Protein AF-A0A835CN69-F1 (afdb_monomer_lite)

pLDDT: mean 85.09, std 14.71, range [48.88, 98.56]

Organism: Aphidius gifuensis (NCBI:txid684658)

Structure (mmCIF, N/CA/C/O backbone):
data_AF-A0A835CN69-F1
#
_entry.id   AF-A0A835CN69-F1
#
loop_
_atom_site.group_PDB
_atom_site.id
_atom_site.type_symbol
_atom_site.label_atom_id
_atom_site.label_alt_id
_atom_site.label_comp_id
_atom_site.label_asym_id
_atom_site.label_entity_id
_atom_site.label_seq_id
_atom_site.pdbx_PDB_ins_code
_atom_site.Cartn_x
_atom_site.Cartn_y
_atom_site.Cartn_z
_atom_site.occupancy
_atom_site.B_iso_or_equiv
_atom_site.auth_seq_id
_atom_site.auth_comp_id
_atom_site.auth_asym_id
_atom_site.auth_atom_id
_atom_site.pdbx_PDB_model_num
ATOM 1 N N . MET A 1 1 ? -62.590 -12.955 115.762 1.00 53.69 1 MET A N 1
ATOM 2 C CA . MET A 1 1 ? -62.114 -13.602 114.515 1.00 53.69 1 MET A CA 1
ATOM 3 C C . MET A 1 1 ? -62.924 -13.152 113.297 1.00 53.69 1 MET A C 1
ATOM 5 O O . MET A 1 1 ? -62.327 -12.665 112.351 1.00 53.69 1 MET A O 1
ATOM 9 N N . ILE A 1 2 ? -64.262 -13.183 113.358 1.00 55.22 2 ILE A N 1
ATOM 10 C CA . ILE A 1 2 ? -65.166 -12.757 112.267 1.00 55.22 2 ILE A CA 1
ATOM 11 C C . ILE A 1 2 ? -64.996 -11.274 111.866 1.00 55.22 2 ILE A C 1
ATOM 13 O O . ILE A 1 2 ? -64.920 -10.972 110.681 1.00 55.22 2 ILE A O 1
ATOM 17 N N . HIS A 1 3 ? -64.822 -10.352 112.823 1.00 58.59 3 HIS A N 1
ATOM 18 C CA . HIS A 1 3 ? -64.592 -8.927 112.514 1.00 58.59 3 HIS A CA 1
ATOM 19 C C . HIS A 1 3 ? -63.281 -8.640 111.764 1.00 58.59 3 HIS A C 1
ATOM 21 O O . HIS A 1 3 ? -63.222 -7.702 110.977 1.00 58.59 3 HIS A O 1
ATOM 27 N N . LYS A 1 4 ? -62.241 -9.460 111.971 1.00 58.56 4 LYS A N 1
ATOM 28 C CA . LYS A 1 4 ? -60.961 -9.322 111.261 1.00 58.56 4 LYS A CA 1
ATOM 29 C C . LYS A 1 4 ? -61.090 -9.812 109.815 1.00 58.56 4 LYS A C 1
ATOM 31 O O . LYS A 1 4 ? -60.642 -9.139 108.903 1.00 58.56 4 LYS A O 1
ATOM 36 N N . ILE A 1 5 ? -61.828 -10.907 109.615 1.00 58.41 5 ILE A N 1
ATOM 37 C CA . ILE A 1 5 ? -62.150 -11.456 108.289 1.00 58.41 5 ILE A CA 1
ATOM 38 C C . ILE A 1 5 ? -63.004 -10.475 107.465 1.00 58.41 5 ILE A C 1
ATOM 40 O O . ILE A 1 5 ? -62.768 -10.321 106.272 1.00 58.41 5 ILE A O 1
ATOM 44 N N . LEU A 1 6 ? -63.969 -9.781 108.082 1.00 55.25 6 LEU A N 1
ATOM 45 C CA . LEU A 1 6 ? -64.791 -8.775 107.393 1.00 55.25 6 LEU A CA 1
ATOM 46 C C . LEU A 1 6 ? -63.999 -7.503 107.041 1.00 55.25 6 LEU A C 1
ATOM 48 O O . LEU A 1 6 ? -64.119 -7.015 105.922 1.00 55.25 6 LEU A O 1
ATOM 52 N N . SER A 1 7 ? -63.137 -7.026 107.945 1.00 59.50 7 SER A N 1
ATOM 53 C CA . SER A 1 7 ? -62.264 -5.867 107.693 1.00 59.50 7 SER A CA 1
ATOM 54 C C . SER A 1 7 ? -61.212 -6.143 106.611 1.00 59.50 7 SER A C 1
ATOM 56 O O . SER A 1 7 ? -60.938 -5.274 105.782 1.00 59.50 7 SER A O 1
ATOM 58 N N . ASP A 1 8 ? -60.664 -7.360 106.568 1.00 55.66 8 ASP A N 1
ATOM 59 C CA . ASP A 1 8 ? -59.734 -7.771 105.515 1.00 55.66 8 ASP A CA 1
ATOM 60 C C . ASP A 1 8 ? -60.466 -7.926 104.163 1.00 55.66 8 ASP A C 1
ATOM 62 O O . ASP A 1 8 ? -59.931 -7.539 103.126 1.00 55.66 8 ASP A O 1
ATOM 66 N N . LYS A 1 9 ? -61.730 -8.378 104.152 1.00 54.69 9 LYS A N 1
ATOM 67 C CA . LYS A 1 9 ? -62.555 -8.465 102.931 1.00 54.69 9 LYS A CA 1
ATOM 68 C C . LYS A 1 9 ? -62.891 -7.089 102.340 1.00 54.69 9 LYS A C 1
ATOM 70 O O . LYS A 1 9 ? -62.857 -6.932 101.122 1.00 54.69 9 LYS A O 1
ATOM 75 N N . GLU A 1 10 ? -63.162 -6.090 103.180 1.00 52.09 10 GLU A N 1
ATOM 76 C CA . GLU A 1 10 ? -63.363 -4.699 102.745 1.00 52.09 10 GLU A CA 1
ATOM 77 C C . GLU A 1 10 ? -62.058 -4.057 102.256 1.00 52.09 10 GLU A C 1
ATOM 79 O O . GLU A 1 10 ? -62.066 -3.392 101.225 1.00 52.09 10 GLU A O 1
ATOM 84 N N . LYS A 1 11 ? -60.910 -4.331 102.895 1.00 53.44 11 LYS A N 1
ATOM 85 C CA . LYS A 1 11 ? -59.595 -3.849 102.427 1.00 53.44 11 LYS A CA 1
ATOM 86 C C . LYS A 1 11 ? -59.214 -4.356 101.033 1.00 53.44 11 LYS A C 1
ATOM 88 O O . LYS A 1 11 ? -58.578 -3.620 100.284 1.00 53.44 11 LYS A O 1
ATOM 93 N N . PHE A 1 12 ? -59.602 -5.582 100.682 1.00 51.91 12 PHE A N 1
ATOM 94 C CA . PHE A 1 12 ? -59.326 -6.173 99.367 1.00 51.91 12 PHE A CA 1
ATOM 95 C C . PHE A 1 12 ? -60.418 -5.901 98.313 1.00 51.91 12 PHE A C 1
ATOM 97 O O . PHE A 1 12 ? -60.158 -6.084 97.128 1.00 51.91 12 PHE A O 1
ATOM 104 N N . CYS A 1 13 ? -61.608 -5.422 98.701 1.00 48.88 13 CYS A N 1
ATOM 105 C CA . CYS A 1 13 ? -62.683 -5.034 97.769 1.00 48.88 13 CYS A CA 1
ATOM 106 C C . CYS A 1 13 ? -62.604 -3.576 97.278 1.00 48.88 13 CYS A C 1
ATOM 108 O O . CYS A 1 13 ? -63.376 -3.195 96.402 1.00 48.88 13 CYS A O 1
ATOM 110 N N . VAL A 1 14 ? -61.690 -2.758 97.815 1.00 50.75 14 VAL A N 1
ATOM 111 C CA . VAL A 1 14 ? -61.551 -1.329 97.455 1.00 50.75 14 VAL A CA 1
ATOM 112 C C . VAL A 1 14 ? -60.634 -1.102 96.245 1.00 50.75 14 VAL A C 1
ATOM 114 O O . VAL A 1 14 ? -60.571 0.003 95.714 1.00 50.75 14 VAL A O 1
ATOM 117 N N . HIS A 1 15 ? -59.972 -2.137 95.720 1.00 53.97 15 HIS A N 1
ATOM 118 C CA . HIS A 1 15 ? -59.568 -2.096 94.314 1.00 53.97 15 HIS A CA 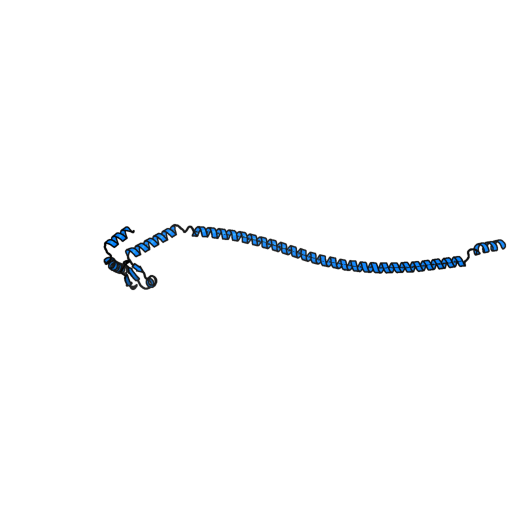1
ATOM 119 C C . HIS A 1 15 ? -60.745 -2.546 93.467 1.00 53.97 15 HIS A C 1
ATOM 121 O O . HIS A 1 15 ? -61.031 -3.729 93.305 1.00 53.97 15 HIS A O 1
ATOM 127 N N . ASN A 1 16 ? -61.451 -1.524 93.003 1.00 62.62 16 ASN A N 1
ATOM 128 C CA . ASN A 1 16 ? -62.602 -1.542 92.132 1.00 62.62 16 ASN A CA 1
ATOM 129 C C . ASN A 1 16 ? -62.325 -2.503 90.958 1.00 62.62 16 ASN A C 1
ATOM 131 O O . ASN A 1 16 ? -61.667 -2.147 89.987 1.00 62.62 16 ASN A O 1
ATOM 135 N N . SER A 1 17 ? -62.768 -3.760 91.062 1.00 66.38 17 SER A N 1
ATOM 136 C CA . SER A 1 17 ? -62.500 -4.820 90.071 1.00 66.38 17 SER A CA 1
ATOM 137 C C . SER A 1 17 ? -62.905 -4.416 88.648 1.00 66.38 17 SER A C 1
ATOM 139 O O . SER A 1 17 ? -62.339 -4.916 87.679 1.00 66.38 17 SER A O 1
ATOM 141 N N . SER A 1 18 ? -63.872 -3.504 88.531 1.00 73.25 18 SER A N 1
ATOM 142 C CA . SER A 1 18 ? -64.301 -2.887 87.275 1.00 73.25 18 SER A CA 1
ATOM 143 C C . SER A 1 18 ? -63.204 -2.015 86.644 1.00 73.25 18 SER A C 1
ATOM 145 O O . SER A 1 18 ? -63.008 -2.020 85.436 1.00 73.25 18 SER A O 1
ATOM 147 N N . GLU A 1 19 ? -62.428 -1.311 87.460 1.00 77.44 19 GLU A N 1
ATOM 148 C CA . GLU A 1 19 ? -61.381 -0.377 87.040 1.00 77.44 19 GLU A CA 1
ATOM 149 C C . GLU A 1 19 ? -60.127 -1.111 86.546 1.00 77.44 19 GLU A C 1
ATOM 151 O O . GLU A 1 19 ? -59.573 -0.757 85.508 1.00 77.44 19 GLU A O 1
ATOM 156 N N . LEU A 1 20 ? -59.760 -2.221 87.200 1.00 78.44 20 LEU A N 1
ATOM 157 C CA . LEU A 1 20 ? -58.736 -3.151 86.700 1.00 78.44 20 LEU A CA 1
ATOM 158 C C . LEU A 1 20 ? -59.149 -3.811 85.378 1.00 78.44 20 LEU A C 1
ATOM 160 O O . LEU A 1 20 ? -58.323 -3.971 84.482 1.00 78.44 20 LEU A O 1
ATOM 164 N N . PHE A 1 21 ? -60.425 -4.175 85.234 1.00 81.88 21 PHE A N 1
ATOM 165 C CA . PHE A 1 21 ? -60.940 -4.766 83.999 1.00 81.88 21 PHE A CA 1
ATOM 166 C C . PHE A 1 21 ? -60.946 -3.757 82.840 1.00 81.88 21 PHE A C 1
ATOM 168 O O . PHE A 1 21 ? -60.523 -4.086 81.735 1.00 81.88 21 PHE A O 1
ATOM 175 N N . LEU A 1 22 ? -61.339 -2.504 83.093 1.00 83.75 22 LEU A N 1
ATOM 176 C CA . LEU A 1 22 ? -61.246 -1.416 82.113 1.00 83.75 22 LEU A CA 1
ATOM 177 C C . LEU A 1 22 ? -59.793 -1.106 81.727 1.00 83.75 22 LEU A C 1
ATOM 179 O O . LEU A 1 22 ? -59.510 -0.872 80.553 1.00 83.75 22 LEU A O 1
ATOM 183 N N . GLN A 1 23 ? -58.865 -1.141 82.687 1.00 84.69 23 GLN A N 1
ATOM 184 C CA . GLN A 1 23 ? -57.437 -0.977 82.417 1.00 84.69 23 GLN A CA 1
ATOM 185 C C . GLN A 1 23 ? -56.891 -2.118 81.550 1.00 84.69 23 GLN A C 1
ATOM 187 O O . GLN A 1 23 ? -56.136 -1.857 80.615 1.00 84.69 23 GLN A O 1
ATOM 192 N N . PHE A 1 24 ? -57.312 -3.358 81.812 1.00 86.19 24 PHE A N 1
ATOM 193 C CA . PHE A 1 24 ? -56.960 -4.515 80.994 1.00 86.19 24 PHE A CA 1
ATOM 194 C C . PHE A 1 24 ? -57.500 -4.386 79.566 1.00 86.19 24 PHE A C 1
ATOM 196 O O . PHE A 1 24 ? -56.737 -4.550 78.620 1.00 86.19 24 PHE A O 1
ATOM 203 N N . ILE A 1 25 ? -58.777 -4.020 79.392 1.00 86.88 25 ILE A N 1
ATOM 204 C CA . ILE A 1 25 ? -59.367 -3.800 78.061 1.00 86.88 25 ILE A CA 1
ATOM 205 C C . ILE A 1 25 ? -58.620 -2.701 77.305 1.00 86.88 25 ILE A C 1
ATOM 207 O O . ILE A 1 25 ? -58.301 -2.880 76.134 1.00 86.88 25 ILE A O 1
ATOM 211 N N . ARG A 1 26 ? -58.282 -1.592 77.972 1.00 88.12 26 ARG A N 1
ATOM 212 C CA . ARG A 1 26 ? -57.518 -0.505 77.353 1.00 88.12 26 ARG A CA 1
ATOM 213 C C . ARG A 1 26 ? -56.133 -0.968 76.902 1.00 88.12 26 ARG A C 1
ATOM 215 O O . ARG A 1 26 ? -55.762 -0.708 75.766 1.00 88.12 26 ARG A O 1
ATOM 222 N N . GLN A 1 27 ? -55.403 -1.689 77.754 1.00 88.25 27 GLN A N 1
ATOM 223 C CA . GLN A 1 27 ? -54.103 -2.261 77.388 1.00 88.25 27 GLN A CA 1
ATOM 224 C C . GLN A 1 27 ? -54.216 -3.246 76.222 1.00 88.25 27 GLN A C 1
ATOM 226 O O . GLN A 1 27 ? -53.340 -3.266 75.364 1.00 88.25 27 GLN A O 1
ATOM 231 N N . PHE A 1 28 ? -55.287 -4.041 76.173 1.00 88.81 28 PHE A N 1
ATOM 232 C CA . PHE A 1 28 ? -55.526 -4.985 75.085 1.00 88.81 28 PHE A CA 1
ATOM 233 C C . PHE A 1 28 ? -55.795 -4.259 73.762 1.00 88.81 28 PHE A C 1
ATOM 235 O O . PHE A 1 28 ? -55.191 -4.596 72.749 1.00 88.81 28 PHE A O 1
ATOM 242 N N . SER A 1 29 ? -56.629 -3.216 73.784 1.00 88.38 29 SER A N 1
ATOM 243 C CA . SER A 1 29 ? -56.885 -2.360 72.622 1.00 88.38 29 SER A CA 1
ATOM 244 C C . SER A 1 29 ? -55.635 -1.615 72.149 1.00 88.38 29 SER A C 1
ATOM 246 O O . SER A 1 29 ? -55.391 -1.572 70.947 1.00 88.38 29 SER A O 1
ATOM 248 N N . ASP A 1 30 ? -54.817 -1.080 73.061 1.00 90.19 30 ASP A N 1
ATOM 249 C CA . ASP A 1 30 ? -53.542 -0.435 72.718 1.00 90.19 30 ASP A CA 1
ATOM 250 C C . ASP A 1 30 ? -52.566 -1.442 72.071 1.00 90.19 30 ASP A C 1
ATOM 252 O O . ASP A 1 30 ? -51.867 -1.107 71.114 1.00 90.19 30 ASP A O 1
ATOM 256 N N . LEU A 1 31 ? -52.554 -2.696 72.544 1.00 90.31 31 LEU A N 1
ATOM 257 C CA . LEU A 1 31 ? -51.746 -3.776 71.971 1.00 90.31 31 LEU A CA 1
ATOM 258 C C . LEU A 1 31 ? -52.230 -4.178 70.568 1.00 90.31 31 LEU A C 1
ATOM 260 O O . LEU A 1 31 ? -51.412 -4.341 69.667 1.00 90.31 31 LEU A O 1
ATOM 264 N N . GLU A 1 32 ? -53.542 -4.322 70.364 1.00 88.56 32 GLU A N 1
ATOM 265 C CA . GLU A 1 32 ? -54.135 -4.631 69.054 1.00 88.56 32 GLU A CA 1
ATOM 266 C C . GLU A 1 32 ? -53.851 -3.528 68.028 1.00 88.56 32 GLU A C 1
ATOM 268 O O . GLU A 1 32 ? -53.508 -3.826 66.882 1.00 88.56 32 GLU A O 1
ATOM 273 N N . LEU A 1 33 ? -53.934 -2.261 68.450 1.00 90.31 33 LEU A N 1
ATOM 274 C CA . LEU A 1 33 ? -53.551 -1.106 67.637 1.00 90.31 33 LEU A CA 1
ATOM 275 C C . LEU A 1 33 ? -52.065 -1.143 67.275 1.00 90.31 33 LEU A C 1
ATOM 277 O O . LEU A 1 33 ? -51.736 -0.967 66.106 1.00 90.31 33 LEU A O 1
ATOM 281 N N . GLY A 1 34 ? -51.192 -1.436 68.246 1.00 88.12 34 GLY A N 1
ATOM 282 C CA . GLY A 1 34 ? -49.754 -1.601 68.020 1.00 88.12 34 GLY A CA 1
ATOM 283 C C . GLY A 1 34 ? -49.433 -2.714 67.016 1.00 88.12 34 GLY A C 1
ATOM 284 O O . GLY A 1 34 ? -48.658 -2.513 66.084 1.00 88.12 34 GLY A O 1
ATOM 285 N N . ILE A 1 35 ? -50.095 -3.869 67.138 1.00 90.25 35 ILE A N 1
ATOM 286 C CA . ILE A 1 35 ? -49.942 -4.995 66.203 1.00 90.25 35 ILE A CA 1
ATOM 287 C C . ILE A 1 35 ? -50.403 -4.607 64.793 1.00 90.25 35 ILE A C 1
ATOM 289 O O . ILE A 1 35 ? -49.770 -4.997 63.810 1.00 90.25 35 ILE A O 1
ATOM 293 N N . ALA A 1 36 ? -51.501 -3.856 64.674 1.00 89.06 36 ALA A N 1
ATOM 294 C CA . ALA A 1 36 ? -51.993 -3.386 63.384 1.00 89.06 36 ALA A CA 1
ATOM 295 C C . ALA A 1 36 ? -51.010 -2.405 62.724 1.00 89.06 36 ALA A C 1
ATOM 297 O O . ALA A 1 36 ? -50.677 -2.587 61.555 1.00 89.06 36 ALA A O 1
ATOM 298 N N . THR A 1 37 ? -50.484 -1.430 63.475 1.00 90.81 37 THR A N 1
ATOM 299 C CA . THR A 1 37 ? -49.484 -0.482 62.959 1.00 90.81 37 THR A CA 1
ATOM 300 C C . THR A 1 37 ? -48.181 -1.168 62.562 1.00 90.81 37 THR A C 1
ATOM 302 O O . THR A 1 37 ? -47.642 -0.885 61.495 1.00 90.81 37 THR A O 1
ATOM 305 N N . ASP A 1 38 ? -47.697 -2.120 63.364 1.00 92.44 38 ASP A N 1
ATOM 306 C CA . ASP A 1 38 ? -46.480 -2.873 63.048 1.00 92.44 38 ASP A CA 1
ATOM 307 C C . ASP A 1 38 ? -46.663 -3.727 61.787 1.00 92.44 38 ASP A C 1
ATOM 309 O O . ASP A 1 38 ? -45.753 -3.848 60.966 1.00 92.44 38 ASP A O 1
ATOM 313 N N . LYS A 1 39 ? -47.857 -4.297 61.591 1.00 93.56 39 LYS A N 1
ATOM 314 C CA . LYS A 1 39 ? -48.193 -5.062 60.387 1.00 93.56 39 LYS A CA 1
ATOM 315 C C . LYS A 1 39 ? -48.194 -4.190 59.129 1.00 93.56 39 LYS A C 1
ATOM 317 O O . LYS A 1 39 ? -47.708 -4.644 58.092 1.00 93.56 39 LYS A O 1
ATOM 322 N N . ASP A 1 40 ? -48.708 -2.967 59.216 1.00 92.88 40 ASP A N 1
ATOM 323 C CA . ASP A 1 40 ? -48.687 -2.015 58.102 1.00 92.88 40 ASP A CA 1
ATOM 324 C C . ASP A 1 40 ? -47.248 -1.606 57.752 1.00 92.88 40 ASP A C 1
ATOM 326 O O . ASP A 1 40 ? -46.866 -1.656 56.580 1.00 92.88 40 ASP A O 1
ATOM 330 N N . HIS A 1 41 ? -46.414 -1.317 58.758 1.00 94.25 41 HIS A N 1
ATOM 331 C CA . HIS A 1 41 ? -44.990 -1.029 58.556 1.00 94.25 41 HIS A CA 1
ATOM 332 C C . HIS A 1 41 ? -44.232 -2.205 57.927 1.00 94.25 41 HIS A C 1
ATOM 334 O O . HIS A 1 41 ? -43.469 -2.010 56.983 1.00 94.25 41 HIS A O 1
ATOM 340 N N . LEU A 1 42 ? -44.485 -3.438 58.376 1.00 95.38 42 LEU A N 1
ATOM 341 C CA . LEU A 1 42 ? -43.887 -4.636 57.777 1.00 95.38 42 LEU A CA 1
ATOM 342 C C . LEU A 1 42 ? -44.287 -4.809 56.307 1.00 95.38 42 LEU A C 1
ATOM 344 O O . LEU A 1 42 ? -43.454 -5.187 55.483 1.00 95.38 42 LEU A O 1
ATOM 348 N N . SER A 1 43 ? -45.546 -4.520 55.967 1.00 96.19 43 SER A N 1
ATOM 349 C CA . SER A 1 43 ? -46.008 -4.549 54.577 1.00 96.19 43 SER A CA 1
ATOM 350 C C . SER A 1 43 ? -45.306 -3.483 53.731 1.00 96.19 43 SER A C 1
ATOM 352 O O . SER A 1 43 ? -44.925 -3.756 52.591 1.00 96.19 43 SER A O 1
ATOM 354 N N . GLU A 1 44 ? -45.126 -2.270 54.258 1.00 96.88 44 GLU A N 1
ATOM 355 C CA . GLU A 1 44 ? -44.405 -1.194 53.573 1.00 96.88 44 GLU A CA 1
ATOM 356 C C . GLU A 1 44 ? -42.939 -1.586 53.325 1.00 96.88 44 GLU A C 1
ATOM 358 O O . GLU A 1 44 ? -42.481 -1.568 52.175 1.00 96.88 44 GLU A O 1
ATOM 363 N N . ASP A 1 45 ? -42.245 -2.073 54.355 1.00 97.50 45 ASP A N 1
ATOM 364 C CA . ASP A 1 45 ? -40.871 -2.570 54.261 1.00 97.50 45 ASP A CA 1
ATOM 365 C C . ASP A 1 45 ? -40.741 -3.700 53.230 1.00 97.50 45 ASP A C 1
ATOM 367 O O . ASP A 1 45 ? -39.811 -3.708 52.415 1.00 97.50 45 ASP A O 1
ATOM 371 N N . GLU A 1 46 ? -41.689 -4.642 53.195 1.00 97.44 46 GLU A N 1
ATOM 372 C CA . GLU A 1 46 ? -41.690 -5.736 52.222 1.00 97.44 46 GLU A CA 1
ATOM 373 C C . GLU A 1 46 ? -41.805 -5.209 50.780 1.00 97.44 46 GLU A C 1
ATOM 375 O O . GLU A 1 46 ? -41.054 -5.634 49.887 1.00 97.44 46 GLU A O 1
ATOM 380 N N . THR A 1 47 ? -42.679 -4.223 50.540 1.00 97.44 47 THR A N 1
ATOM 381 C CA . THR A 1 47 ? -42.797 -3.583 49.219 1.00 97.44 47 THR A CA 1
ATOM 382 C C . THR A 1 47 ? -41.533 -2.812 48.832 1.00 97.44 47 THR A C 1
ATOM 384 O O . THR A 1 47 ? -41.099 -2.866 47.670 1.00 97.44 47 THR A O 1
ATOM 387 N N . GLN A 1 48 ? -40.882 -2.151 49.792 1.00 98.31 48 GLN A N 1
ATOM 388 C CA . GLN A 1 48 ? -39.637 -1.425 49.565 1.00 98.31 48 GLN A CA 1
ATOM 389 C C . GLN A 1 48 ? -38.483 -2.383 49.253 1.00 98.31 48 GLN A C 1
ATOM 391 O O . GLN A 1 48 ? -37.745 -2.166 48.285 1.00 98.31 48 GLN A O 1
ATOM 396 N N . ILE A 1 49 ? -38.361 -3.486 49.995 1.00 98.00 49 ILE A N 1
ATOM 397 C CA . ILE A 1 49 ? -37.377 -4.546 49.742 1.00 98.00 49 ILE A CA 1
ATOM 398 C C . ILE A 1 49 ? -37.570 -5.117 48.337 1.00 98.00 49 ILE A C 1
ATOM 400 O O . ILE A 1 49 ? -36.593 -5.269 47.596 1.00 98.00 49 ILE A O 1
ATOM 404 N N . LYS A 1 50 ? -38.813 -5.401 47.934 1.00 98.25 50 LYS A N 1
ATOM 405 C CA . LYS A 1 50 ? -39.115 -5.899 46.586 1.00 98.25 50 LYS A CA 1
ATOM 406 C C . LYS A 1 50 ? -38.680 -4.902 45.509 1.00 98.25 50 LYS A C 1
ATOM 408 O O . LYS A 1 50 ? -37.955 -5.273 44.584 1.00 98.25 50 LYS A O 1
ATOM 413 N N . THR A 1 51 ? -39.032 -3.629 45.673 1.00 98.25 51 THR A N 1
ATOM 414 C CA . THR A 1 51 ? -38.663 -2.554 44.740 1.00 98.25 51 THR A CA 1
ATOM 415 C C . THR A 1 51 ? -37.143 -2.402 44.619 1.00 98.25 51 THR A C 1
ATOM 417 O O . THR A 1 51 ? -36.599 -2.271 43.516 1.00 98.25 51 THR A O 1
ATOM 420 N N . LEU A 1 52 ? -36.424 -2.462 45.744 1.00 98.31 52 LEU A N 1
ATOM 421 C CA . LEU A 1 52 ? -34.964 -2.399 45.770 1.00 98.31 52 LEU A CA 1
ATOM 422 C C . LEU A 1 52 ? -34.331 -3.613 45.087 1.00 98.31 52 LEU A C 1
ATOM 424 O O . LEU A 1 52 ? -33.407 -3.437 44.293 1.00 98.31 52 LEU A O 1
ATOM 428 N N . ARG A 1 53 ? -34.849 -4.827 45.313 1.00 98.44 53 ARG A N 1
ATOM 429 C CA . ARG A 1 53 ? -34.385 -6.043 44.621 1.00 98.44 53 ARG A CA 1
ATOM 430 C C . ARG A 1 53 ? -34.538 -5.924 43.105 1.00 98.44 53 ARG A C 1
ATOM 432 O O . ARG A 1 53 ? -33.592 -6.213 42.374 1.00 98.44 53 ARG A O 1
ATOM 439 N N . GLU A 1 54 ? -35.676 -5.428 42.625 1.00 98.44 54 GLU A N 1
ATOM 440 C CA . GLU A 1 54 ? -35.902 -5.189 41.193 1.00 98.44 54 GLU A CA 1
ATOM 441 C C . GLU A 1 54 ? -34.952 -4.125 40.624 1.00 98.44 54 GLU A C 1
ATOM 443 O O . GLU A 1 54 ? -34.477 -4.237 39.490 1.00 98.44 54 GLU A O 1
ATOM 448 N N . LYS A 1 55 ? -34.654 -3.072 41.394 1.00 98.56 55 LYS A N 1
ATOM 449 C CA . LYS A 1 55 ? -33.689 -2.035 41.000 1.00 98.56 55 LYS A CA 1
ATOM 450 C C . LYS A 1 55 ? -32.262 -2.587 40.936 1.00 98.56 55 LYS A C 1
ATOM 452 O O . LYS A 1 55 ? -31.540 -2.276 39.986 1.00 98.56 55 LYS A O 1
ATOM 457 N N . ILE A 1 56 ? -31.870 -3.425 41.897 1.00 98.38 56 ILE A N 1
ATOM 458 C CA . ILE A 1 56 ? -30.579 -4.125 41.910 1.00 98.38 56 ILE A CA 1
ATOM 459 C C . ILE A 1 56 ? -30.462 -5.034 40.687 1.00 98.38 56 ILE A C 1
ATOM 461 O O . ILE A 1 56 ? -29.469 -4.934 39.970 1.00 98.38 56 ILE A O 1
ATOM 465 N N . SER A 1 57 ? -31.484 -5.846 40.396 1.00 98.38 57 SER A N 1
ATOM 466 C CA . SER A 1 57 ? -31.489 -6.731 39.223 1.00 98.38 57 SER A CA 1
ATOM 467 C C . SER A 1 57 ? -31.309 -5.940 37.927 1.00 98.38 57 SER A C 1
ATOM 469 O O . SER A 1 57 ? -30.373 -6.193 37.175 1.00 98.38 57 SER A O 1
ATOM 471 N N . ARG A 1 58 ? -32.119 -4.893 37.717 1.00 98.44 58 ARG A N 1
ATOM 472 C CA . ARG A 1 58 ? -32.021 -4.037 36.522 1.00 98.44 58 ARG A CA 1
ATOM 473 C C . ARG A 1 58 ? -30.654 -3.371 36.378 1.00 98.44 58 ARG A C 1
ATOM 475 O O . ARG A 1 58 ? -30.166 -3.188 35.267 1.00 98.44 58 ARG A O 1
ATOM 482 N N . THR A 1 59 ? -30.049 -2.956 37.489 1.00 97.88 59 THR A N 1
ATOM 483 C CA . THR A 1 59 ? -28.727 -2.314 37.473 1.00 97.88 59 THR A CA 1
ATOM 484 C C . THR A 1 59 ? -27.629 -3.329 37.174 1.00 97.88 59 THR A C 1
ATOM 486 O O . THR A 1 59 ? -26.728 -3.030 36.396 1.00 97.88 59 THR A O 1
ATOM 489 N N . LYS A 1 60 ? -27.736 -4.543 37.720 1.00 98.50 60 LYS A N 1
ATOM 490 C CA . LYS A 1 60 ? -26.824 -5.650 37.426 1.00 98.50 60 LYS A CA 1
ATOM 491 C C . LYS A 1 60 ? -26.832 -5.995 35.936 1.00 98.50 60 LYS A C 1
ATOM 493 O O . LYS A 1 60 ? -25.763 -6.055 35.340 1.00 98.50 60 LYS A O 1
ATOM 498 N N . ASP A 1 61 ? -28.010 -6.101 35.322 1.00 98.25 61 ASP A N 1
ATOM 499 C CA . ASP A 1 61 ? -28.135 -6.385 33.886 1.00 98.25 61 ASP A CA 1
ATOM 500 C C . ASP A 1 61 ? -27.504 -5.281 33.025 1.00 98.25 61 ASP A C 1
ATOM 502 O O . ASP A 1 61 ? -26.806 -5.563 32.049 1.00 98.25 61 ASP A O 1
ATOM 506 N N . LYS A 1 62 ? -27.693 -4.009 33.410 1.00 98.50 62 LYS A N 1
ATOM 507 C CA . LYS A 1 62 ? -27.043 -2.868 32.745 1.00 98.50 62 LYS A CA 1
ATOM 508 C C . LYS A 1 62 ? -25.521 -2.938 32.849 1.00 98.50 62 LYS A C 1
ATOM 510 O O . LYS A 1 62 ? -24.850 -2.709 31.849 1.00 98.50 62 LYS A O 1
ATOM 515 N N . ILE A 1 63 ? -24.989 -3.270 34.026 1.00 98.38 63 ILE A N 1
ATOM 516 C CA . ILE A 1 63 ? -23.544 -3.424 34.237 1.00 98.38 63 ILE A CA 1
ATOM 517 C C . ILE A 1 63 ? -23.001 -4.551 33.359 1.00 98.38 63 ILE A C 1
ATOM 519 O O . ILE A 1 63 ? -22.024 -4.343 32.652 1.00 98.38 63 ILE A O 1
ATOM 523 N N . THR A 1 64 ? -23.651 -5.717 33.344 1.00 98.44 64 THR A N 1
ATOM 524 C CA . THR A 1 64 ? -23.213 -6.852 32.520 1.00 98.44 64 THR A CA 1
ATOM 525 C C . THR A 1 64 ? -23.244 -6.522 31.028 1.00 98.44 64 THR A C 1
ATOM 527 O O . THR A 1 64 ? -22.323 -6.885 30.298 1.00 98.44 64 THR A O 1
ATOM 530 N N . LYS A 1 65 ? -24.272 -5.802 30.565 1.00 98.44 65 LYS A N 1
ATOM 531 C CA . LYS A 1 65 ? -24.358 -5.362 29.169 1.00 98.44 65 LYS A CA 1
ATOM 532 C C . LYS A 1 65 ? -23.199 -4.439 28.793 1.00 98.44 65 LYS A C 1
ATOM 534 O O . LYS A 1 65 ? -22.585 -4.633 27.745 1.00 98.44 65 LYS A O 1
ATOM 539 N N . GLU A 1 66 ? -22.900 -3.458 29.639 1.00 98.31 66 GLU A N 1
ATOM 540 C CA . GLU A 1 66 ? -21.842 -2.494 29.344 1.00 98.31 66 GLU A CA 1
ATOM 541 C C . GLU A 1 66 ? -20.442 -3.105 29.500 1.00 98.31 66 GLU A C 1
ATOM 543 O O . GLU A 1 66 ? -19.546 -2.762 28.734 1.00 98.31 66 GLU A O 1
ATOM 548 N N . ASP A 1 67 ? -20.268 -4.078 30.399 1.00 98.50 67 ASP A N 1
ATOM 549 C CA . ASP A 1 67 ? -19.030 -4.856 30.522 1.00 98.50 67 ASP A CA 1
ATOM 550 C C . ASP A 1 67 ? -18.736 -5.675 29.255 1.00 98.50 67 ASP A C 1
ATOM 552 O O . ASP A 1 67 ? -17.624 -5.638 28.727 1.00 98.50 67 ASP A O 1
ATOM 556 N N . ASN A 1 68 ? -19.751 -6.348 28.702 1.00 98.12 68 ASN A N 1
ATOM 557 C CA . ASN A 1 68 ? -19.608 -7.085 27.445 1.00 98.12 68 ASN A CA 1
ATOM 558 C C . ASN A 1 68 ? -19.239 -6.153 26.282 1.00 98.12 68 ASN A C 1
ATOM 560 O O . ASN A 1 68 ? -18.309 -6.439 25.532 1.00 98.12 68 ASN A O 1
ATOM 564 N N . LYS A 1 69 ? -19.906 -5.001 26.175 1.00 98.44 69 LYS A N 1
ATOM 565 C CA . LYS A 1 69 ? -19.603 -3.998 25.147 1.00 98.44 69 LYS A CA 1
ATOM 566 C C . LYS A 1 69 ? -18.188 -3.431 25.291 1.00 98.44 69 LYS A C 1
ATOM 568 O O . LYS A 1 69 ? -17.492 -3.251 24.296 1.00 98.44 69 LYS A O 1
ATOM 573 N N . ASN A 1 70 ? -17.738 -3.170 26.517 1.00 98.12 70 ASN A N 1
ATOM 574 C CA . ASN A 1 70 ? -16.366 -2.728 26.766 1.00 98.12 70 ASN A CA 1
ATOM 575 C C . ASN A 1 70 ? -15.348 -3.787 26.339 1.00 98.12 70 ASN A C 1
ATOM 577 O O . ASN A 1 70 ? -14.321 -3.441 25.759 1.00 98.12 70 ASN A O 1
ATOM 581 N N . ARG A 1 71 ? -15.641 -5.069 26.567 1.00 98.12 71 ARG A N 1
ATOM 582 C CA . ARG A 1 71 ? -14.786 -6.179 26.135 1.00 98.12 71 ARG A CA 1
ATOM 583 C C . ARG A 1 71 ? -14.638 -6.232 24.617 1.00 98.12 71 ARG A C 1
ATOM 585 O O . ARG A 1 71 ? -13.515 -6.282 24.127 1.00 98.12 71 ARG A O 1
ATOM 592 N N . GLU A 1 72 ? -15.746 -6.120 23.886 1.00 98.12 72 GLU A N 1
ATOM 593 C CA . GLU A 1 72 ? -15.739 -6.044 22.417 1.00 98.12 72 GLU A CA 1
ATOM 594 C C . GLU A 1 72 ? -14.931 -4.837 21.915 1.00 98.12 72 GLU A C 1
ATOM 596 O O . GLU A 1 72 ? -14.141 -4.946 20.977 1.00 98.12 72 GLU A O 1
ATOM 601 N N . LEU A 1 73 ? -15.082 -3.672 22.555 1.00 98.31 73 LEU A N 1
ATOM 602 C CA . LEU A 1 73 ? -14.308 -2.479 22.205 1.00 98.31 73 LEU A CA 1
ATOM 603 C C . LEU A 1 73 ? -12.806 -2.674 22.444 1.00 98.31 73 LEU A C 1
ATOM 605 O O . LEU A 1 73 ? -12.006 -2.265 21.604 1.00 98.31 73 LEU A O 1
ATOM 609 N N . VAL A 1 74 ? -12.414 -3.317 23.545 1.00 98.44 74 VAL A N 1
ATOM 610 C CA . VAL A 1 74 ? -11.007 -3.631 23.843 1.00 98.44 74 VAL A CA 1
ATOM 611 C C . VAL A 1 74 ? -10.422 -4.586 22.803 1.00 98.44 74 VAL A C 1
ATOM 613 O O . VAL A 1 74 ? -9.311 -4.358 22.318 1.00 98.44 74 VAL A O 1
ATOM 616 N N . GLU A 1 75 ? -11.166 -5.620 22.410 1.00 98.12 75 GLU A N 1
ATOM 617 C CA . GLU A 1 75 ? -10.747 -6.532 21.342 1.00 98.12 75 GLU A CA 1
ATOM 618 C C . GLU A 1 75 ? -10.557 -5.784 20.019 1.00 98.12 75 GLU A C 1
ATOM 620 O O . GLU A 1 75 ? -9.501 -5.900 19.391 1.00 98.12 75 GLU A O 1
ATOM 625 N N . ASN A 1 76 ? -11.515 -4.934 19.643 1.00 98.19 76 ASN A N 1
ATOM 626 C CA . ASN A 1 76 ? -11.424 -4.112 18.440 1.00 98.19 76 ASN A CA 1
ATOM 627 C C . ASN A 1 76 ? -10.196 -3.194 18.464 1.00 98.19 76 ASN A C 1
ATOM 629 O O . ASN A 1 76 ? -9.436 -3.166 17.496 1.00 98.19 76 ASN A O 1
ATOM 633 N N . VAL A 1 77 ? -9.937 -2.497 19.573 1.00 98.25 77 VAL A N 1
ATOM 634 C CA . VAL A 1 77 ? -8.735 -1.659 19.724 1.00 98.25 77 VAL A CA 1
ATOM 635 C C . VAL A 1 77 ? -7.467 -2.486 19.510 1.00 98.25 77 VAL A C 1
ATOM 637 O O . VAL A 1 77 ? -6.605 -2.084 18.728 1.00 98.25 77 VAL A O 1
ATOM 640 N N . CYS A 1 78 ? -7.382 -3.681 20.099 1.00 97.69 78 CYS A N 1
ATOM 641 C CA . CYS A 1 78 ? -6.240 -4.573 19.900 1.00 97.69 78 CYS A CA 1
ATOM 642 C C . CYS A 1 78 ? -6.064 -4.977 18.422 1.00 97.69 78 CYS A C 1
ATOM 644 O O . CYS A 1 78 ? -4.938 -5.032 17.915 1.00 97.69 78 CYS A O 1
ATOM 646 N N . THR A 1 79 ? -7.158 -5.234 17.695 1.00 98.19 79 THR A N 1
ATOM 647 C CA . THR A 1 79 ? -7.088 -5.535 16.252 1.00 98.19 79 THR A CA 1
ATOM 648 C C . THR A 1 79 ? -6.622 -4.337 15.421 1.00 98.19 79 THR A C 1
ATOM 650 O O . THR A 1 79 ? -5.784 -4.496 14.525 1.00 98.19 79 THR A O 1
ATOM 653 N N . TYR A 1 80 ? -7.086 -3.126 15.741 1.00 98.00 80 TYR A N 1
ATOM 654 C CA . TYR A 1 80 ? -6.664 -1.910 15.050 1.00 98.00 80 TYR A CA 1
ATOM 655 C C . TYR A 1 80 ? -5.192 -1.594 15.302 1.00 98.00 80 TYR A C 1
ATOM 657 O O . TYR A 1 80 ? -4.470 -1.284 14.357 1.00 98.00 80 TYR A O 1
ATOM 665 N N . GLU A 1 81 ? -4.700 -1.761 16.530 1.00 98.44 81 GLU A N 1
ATOM 666 C CA . GLU A 1 81 ? -3.280 -1.584 16.846 1.00 98.44 81 GLU A CA 1
ATOM 667 C C . GLU A 1 81 ? -2.377 -2.530 16.046 1.00 98.44 81 GLU A C 1
ATOM 669 O O . GLU A 1 81 ? -1.339 -2.111 15.525 1.00 98.44 81 GLU A O 1
ATOM 674 N N . LYS A 1 82 ? -2.770 -3.804 15.909 1.00 98.38 82 LYS A N 1
ATOM 675 C CA . LYS A 1 82 ? -2.046 -4.770 15.067 1.00 98.38 82 LYS A CA 1
ATOM 676 C C . LYS A 1 82 ? -2.022 -4.318 13.609 1.00 98.38 82 LYS A C 1
ATOM 678 O O . LYS A 1 82 ? -0.964 -4.327 12.984 1.00 98.38 82 LYS A O 1
ATOM 683 N N . THR A 1 83 ? -3.165 -3.872 13.093 1.00 98.50 83 THR A N 1
ATOM 684 C CA . THR A 1 83 ? -3.297 -3.386 11.712 1.00 98.50 83 THR A CA 1
ATOM 685 C C . THR A 1 83 ? -2.419 -2.162 11.458 1.00 98.50 83 THR A C 1
ATOM 687 O O . THR A 1 83 ? -1.685 -2.125 10.474 1.00 98.50 83 THR A O 1
ATOM 690 N N . ILE A 1 84 ? -2.409 -1.198 12.381 1.00 98.50 84 ILE A N 1
ATOM 691 C CA . ILE A 1 84 ? -1.554 -0.007 12.302 1.00 98.50 84 ILE A CA 1
ATOM 692 C C . ILE A 1 84 ? -0.075 -0.403 12.248 1.00 98.50 84 ILE A C 1
ATOM 694 O O . ILE A 1 84 ? 0.661 0.115 11.410 1.00 98.50 84 ILE A O 1
ATOM 698 N N . LYS A 1 85 ? 0.364 -1.346 13.091 1.00 98.50 85 LYS A N 1
ATOM 699 C CA . LYS A 1 85 ? 1.756 -1.825 13.083 1.00 98.50 85 LYS A CA 1
ATOM 700 C C . LYS A 1 85 ? 2.138 -2.486 11.757 1.00 98.50 85 LYS A C 1
ATOM 702 O O . LYS A 1 85 ? 3.237 -2.239 11.264 1.0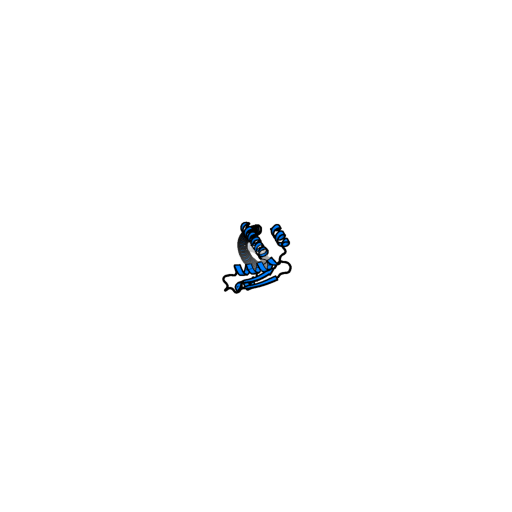0 98.50 85 LYS A O 1
ATOM 707 N N . MET A 1 86 ? 1.247 -3.287 11.166 1.00 98.19 86 MET A N 1
ATOM 708 C CA . MET A 1 86 ? 1.487 -3.895 9.849 1.00 98.19 86 MET A CA 1
ATOM 709 C C . MET A 1 86 ? 1.632 -2.829 8.759 1.00 98.19 86 MET A C 1
ATOM 711 O O . MET A 1 86 ? 2.634 -2.816 8.047 1.00 98.19 86 MET A O 1
ATOM 715 N N . LEU A 1 87 ? 0.692 -1.880 8.694 1.00 98.44 87 LEU A N 1
ATOM 716 C CA . LEU A 1 87 ? 0.711 -0.792 7.709 1.00 98.44 87 LEU A CA 1
ATOM 717 C C . LEU A 1 87 ? 1.949 0.103 7.851 1.00 98.44 87 LEU A C 1
ATOM 719 O O . LEU A 1 87 ? 2.529 0.528 6.855 1.00 98.44 87 LEU A O 1
ATOM 723 N N . GLN A 1 88 ? 2.395 0.371 9.080 1.00 98.50 88 GLN A N 1
ATOM 724 C CA . GLN A 1 88 ? 3.647 1.090 9.324 1.00 98.50 88 GLN A CA 1
ATOM 725 C C . GLN A 1 88 ? 4.867 0.323 8.793 1.00 98.50 88 GLN A C 1
ATOM 727 O O . GLN A 1 88 ? 5.789 0.938 8.254 1.00 98.50 88 GLN A O 1
ATOM 732 N N . GLY A 1 89 ? 4.874 -1.007 8.920 1.00 98.38 89 GLY A N 1
ATOM 733 C CA . GLY A 1 89 ? 5.895 -1.870 8.329 1.00 98.38 89 GLY A CA 1
ATOM 734 C C . GLY A 1 89 ? 5.931 -1.756 6.805 1.00 98.38 89 GLY A C 1
ATOM 735 O O . GLY A 1 89 ? 6.975 -1.430 6.239 1.00 98.38 89 GLY A O 1
ATOM 736 N N . GLU A 1 90 ? 4.782 -1.936 6.151 1.00 98.31 90 GLU A N 1
ATOM 737 C CA . GLU A 1 90 ? 4.650 -1.824 4.692 1.00 98.31 90 GLU A CA 1
ATOM 738 C C . GLU A 1 90 ? 5.061 -0.441 4.177 1.00 98.31 90 GLU A C 1
ATOM 740 O O . GLU A 1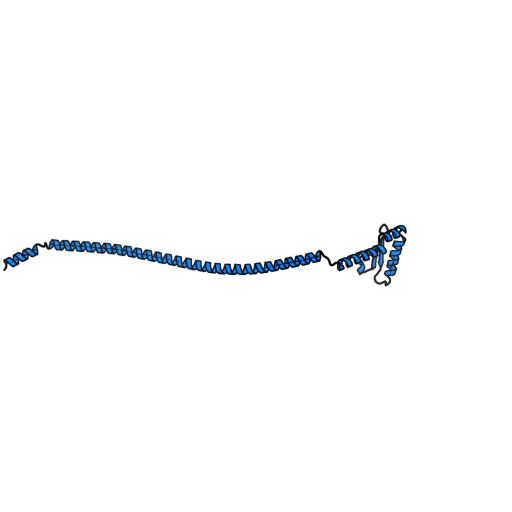 90 ? 5.837 -0.329 3.225 1.00 98.31 90 GLU A O 1
ATOM 745 N N . PHE A 1 91 ? 4.612 0.624 4.846 1.00 98.50 91 PHE A N 1
ATOM 746 C CA . PHE A 1 91 ? 4.980 1.995 4.502 1.00 98.50 91 PHE A CA 1
ATOM 747 C C . PHE A 1 91 ? 6.499 2.208 4.520 1.00 98.50 91 PHE A C 1
ATOM 749 O O . PHE A 1 91 ? 7.059 2.829 3.613 1.00 98.50 91 PHE A O 1
ATOM 756 N N . ASN A 1 92 ? 7.190 1.671 5.529 1.00 98.25 92 ASN A N 1
ATOM 757 C CA . ASN A 1 92 ? 8.642 1.781 5.627 1.00 98.25 92 ASN A CA 1
ATOM 758 C C . ASN A 1 92 ? 9.359 0.998 4.517 1.00 98.25 92 ASN A C 1
ATOM 760 O O . ASN A 1 92 ? 10.326 1.512 3.949 1.00 98.25 92 ASN A O 1
ATOM 764 N N . CYS A 1 93 ? 8.872 -0.194 4.161 1.00 98.31 93 CYS A N 1
ATOM 765 C CA . CYS A 1 93 ? 9.393 -0.962 3.027 1.00 98.31 93 CYS A CA 1
ATOM 766 C C . CYS A 1 93 ? 9.258 -0.183 1.711 1.00 98.31 93 CYS A C 1
ATOM 768 O O . CYS A 1 93 ? 10.251 0.015 1.007 1.00 98.31 93 CYS A O 1
ATOM 770 N N . LEU A 1 94 ? 8.063 0.346 1.427 1.00 98.44 94 LEU A N 1
ATOM 771 C CA . LEU A 1 94 ? 7.798 1.141 0.224 1.00 98.44 94 LEU A CA 1
ATOM 772 C C . LEU A 1 94 ? 8.646 2.417 0.173 1.00 98.44 94 LEU A C 1
ATOM 774 O O . LEU A 1 94 ? 9.129 2.815 -0.888 1.00 98.44 94 LEU A O 1
ATOM 778 N N . LYS A 1 95 ? 8.882 3.060 1.320 1.00 98.50 95 LYS A N 1
ATOM 779 C CA . LYS A 1 95 ? 9.746 4.242 1.409 1.00 98.50 95 LYS A CA 1
ATOM 780 C C . LYS A 1 95 ? 11.186 3.929 0.988 1.00 98.50 95 LYS A C 1
ATOM 782 O O . LYS A 1 95 ? 11.781 4.717 0.251 1.00 98.50 95 LYS A O 1
ATOM 787 N N . ILE A 1 96 ? 11.736 2.798 1.432 1.00 98.25 96 ILE A N 1
ATOM 788 C CA . ILE A 1 96 ? 13.089 2.350 1.063 1.00 98.25 96 ILE A CA 1
ATOM 789 C C . ILE A 1 96 ? 13.153 2.019 -0.432 1.00 98.25 96 ILE A C 1
ATOM 791 O O . ILE A 1 96 ? 14.068 2.468 -1.128 1.00 98.25 96 ILE A O 1
ATOM 795 N N . GLU A 1 97 ? 12.168 1.279 -0.943 1.00 98.31 97 GLU A N 1
ATOM 796 C CA . GLU A 1 97 ? 12.085 0.929 -2.363 1.00 98.31 97 GLU A CA 1
ATOM 797 C C . GLU A 1 97 ? 12.040 2.180 -3.247 1.00 98.31 97 GLU A C 1
ATOM 799 O O . GLU A 1 97 ? 12.828 2.313 -4.187 1.00 98.31 97 GLU A O 1
ATOM 804 N N . ASN A 1 98 ? 11.200 3.154 -2.892 1.00 98.25 98 ASN A N 1
ATOM 805 C CA . ASN A 1 98 ? 11.085 4.408 -3.626 1.00 98.25 98 ASN A CA 1
ATOM 806 C C . ASN A 1 98 ? 12.411 5.194 -3.634 1.00 98.25 98 ASN A C 1
ATOM 808 O O . ASN A 1 98 ? 12.849 5.684 -4.675 1.00 98.25 98 ASN A O 1
ATOM 812 N N . GLN A 1 99 ? 13.117 5.263 -2.500 1.00 98.25 99 GLN A N 1
ATOM 813 C CA . GLN A 1 99 ? 14.443 5.894 -2.436 1.00 98.25 99 GLN A CA 1
ATOM 814 C C . GLN A 1 99 ? 15.474 5.190 -3.335 1.00 98.25 99 GLN A C 1
ATOM 816 O O . GLN A 1 99 ? 16.280 5.852 -4.007 1.00 98.25 99 GLN A O 1
ATOM 821 N N . SER A 1 100 ? 15.439 3.857 -3.389 1.00 97.81 100 SER A N 1
ATOM 822 C CA . SER A 1 100 ? 16.289 3.058 -4.278 1.00 97.81 100 SER A CA 1
ATOM 823 C C . SER A 1 100 ? 15.963 3.304 -5.757 1.00 97.81 100 SER A C 1
ATOM 825 O O . SER A 1 100 ? 16.869 3.522 -6.575 1.00 97.81 100 SER A O 1
ATOM 827 N N . ALA A 1 101 ? 14.675 3.363 -6.103 1.00 97.81 101 ALA A N 1
ATOM 828 C CA . ALA A 1 101 ? 14.209 3.657 -7.452 1.00 97.81 101 ALA A CA 1
ATOM 829 C C . ALA A 1 101 ? 14.651 5.059 -7.902 1.00 97.81 101 ALA A C 1
ATOM 831 O O . ALA A 1 101 ? 15.277 5.197 -8.955 1.00 97.81 101 ALA A O 1
ATOM 832 N N . ILE A 1 102 ? 14.443 6.086 -7.070 1.00 97.81 102 ILE A N 1
ATOM 833 C CA . ILE A 1 102 ? 14.898 7.463 -7.330 1.00 97.81 102 ILE A CA 1
ATOM 834 C C . ILE A 1 102 ? 16.412 7.499 -7.570 1.00 97.81 102 ILE A C 1
ATOM 836 O O . ILE A 1 102 ? 16.891 8.113 -8.528 1.00 97.81 102 ILE A O 1
ATOM 840 N N . SER A 1 103 ? 17.183 6.800 -6.736 1.00 96.56 103 SER A N 1
ATOM 841 C CA . SER A 1 103 ? 18.638 6.714 -6.881 1.00 96.56 103 SER A CA 1
ATOM 842 C C . SER A 1 103 ? 19.047 6.06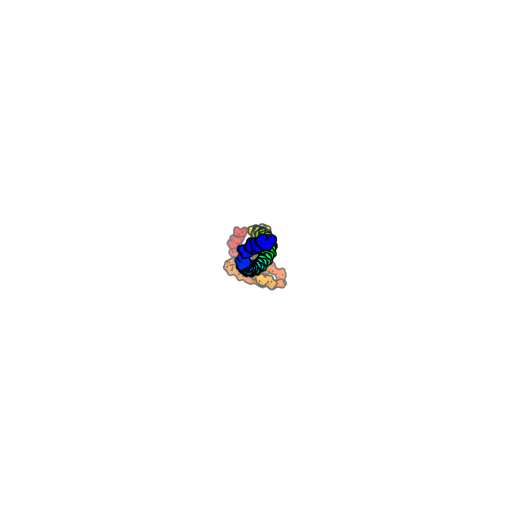8 -8.207 1.00 96.56 103 SER A C 1
ATOM 844 O O . SER A 1 103 ? 19.986 6.529 -8.863 1.00 96.56 103 SER A O 1
ATOM 846 N N . SER A 1 104 ? 18.328 5.030 -8.630 1.00 96.69 104 SER A N 1
ATOM 847 C CA . SER A 1 104 ? 18.550 4.334 -9.900 1.00 96.69 104 SER A CA 1
ATOM 848 C C . SER A 1 104 ? 18.218 5.221 -11.100 1.00 96.69 104 SER A C 1
ATOM 850 O O . SER A 1 104 ? 19.044 5.356 -12.006 1.00 96.69 104 SER A O 1
ATOM 852 N N . VAL A 1 105 ? 17.083 5.926 -11.067 1.00 96.12 105 VAL A N 1
ATOM 853 C CA . VAL A 1 105 ? 16.719 6.922 -12.088 1.00 96.12 105 VAL A CA 1
ATOM 854 C C . VAL A 1 105 ? 17.788 8.009 -12.194 1.00 96.12 105 VAL A C 1
ATOM 856 O O . VAL A 1 105 ? 18.236 8.333 -13.292 1.00 96.12 105 VAL A O 1
ATOM 859 N N . ASN A 1 106 ? 18.271 8.533 -11.068 1.00 93.69 106 ASN A N 1
ATOM 860 C CA . ASN A 1 106 ? 19.308 9.566 -11.059 1.00 93.69 106 ASN A CA 1
ATOM 861 C C . ASN A 1 106 ? 20.658 9.069 -11.601 1.00 93.69 106 ASN A C 1
ATOM 863 O O . ASN A 1 106 ? 21.416 9.848 -12.185 1.00 93.69 106 ASN A O 1
ATOM 867 N N . LYS A 1 107 ? 20.990 7.783 -11.430 1.00 91.12 107 LYS A N 1
ATOM 868 C CA . LYS A 1 107 ? 22.166 7.167 -12.073 1.00 91.12 107 LYS A CA 1
ATOM 869 C C . LYS A 1 107 ? 21.982 7.081 -13.589 1.00 91.12 107 LYS A C 1
ATOM 871 O O . LYS A 1 107 ? 22.903 7.421 -14.327 1.00 91.12 107 LYS A O 1
ATOM 876 N N . LEU A 1 108 ? 20.805 6.664 -14.055 1.00 89.50 108 LEU A N 1
ATOM 877 C CA . LEU A 1 108 ? 20.502 6.554 -15.485 1.00 89.50 108 LEU A CA 1
ATOM 878 C C . LEU A 1 108 ? 20.476 7.919 -16.176 1.00 89.50 108 LEU A C 1
ATOM 880 O O . LEU A 1 108 ? 21.120 8.078 -17.208 1.00 89.50 108 LEU A O 1
ATOM 884 N N . LYS A 1 109 ? 19.829 8.925 -15.576 1.00 90.25 109 LYS A N 1
ATOM 885 C CA . LYS A 1 109 ? 19.834 10.303 -16.094 1.00 90.25 109 LYS A CA 1
ATOM 886 C C . LYS A 1 109 ? 21.257 10.820 -16.303 1.00 90.25 109 LYS A C 1
ATOM 888 O O . LYS A 1 109 ? 21.565 11.338 -17.370 1.00 90.25 109 LYS A O 1
ATOM 893 N N . ARG A 1 110 ? 22.154 10.592 -15.336 1.00 85.19 110 ARG A N 1
ATOM 894 C CA . ARG A 1 110 ? 23.575 10.960 -15.463 1.00 85.19 110 ARG A CA 1
ATOM 895 C C . ARG A 1 110 ? 24.284 10.238 -16.612 1.00 85.19 110 ARG A C 1
ATOM 897 O O . ARG A 1 110 ? 25.086 10.863 -17.296 1.00 85.19 110 ARG A O 1
ATOM 904 N N . LYS A 1 111 ? 23.984 8.956 -16.850 1.00 80.94 111 LYS A N 1
ATOM 905 C CA . LYS A 1 111 ? 24.534 8.205 -17.995 1.00 80.94 111 LYS A CA 1
ATOM 906 C C . LYS A 1 111 ? 24.034 8.735 -19.340 1.00 80.94 111 LYS A C 1
ATOM 908 O O . LYS A 1 111 ? 24.810 8.794 -20.280 1.00 80.94 111 LYS A O 1
ATOM 913 N N . ILE A 1 112 ? 22.764 9.128 -19.433 1.00 78.31 112 ILE A N 1
ATOM 914 C CA . ILE A 1 112 ? 22.192 9.689 -20.668 1.00 78.31 112 ILE A CA 1
ATOM 915 C C . ILE A 1 112 ? 22.787 11.071 -20.966 1.00 78.31 112 ILE A C 1
ATOM 917 O O . ILE A 1 112 ? 23.092 11.363 -22.116 1.00 78.31 112 ILE A O 1
ATOM 921 N N . MET A 1 113 ? 22.978 11.908 -19.941 1.00 74.19 113 MET A N 1
ATOM 922 C CA . MET A 1 113 ? 23.560 13.249 -20.105 1.00 74.19 113 MET A CA 1
ATOM 923 C C . MET A 1 113 ? 25.055 13.229 -20.437 1.00 74.19 113 MET A C 1
ATOM 925 O O . MET A 1 113 ? 25.553 14.184 -21.021 1.00 74.19 113 MET A O 1
ATOM 929 N N . ASN A 1 114 ? 25.752 12.141 -20.103 1.00 74.56 114 ASN A N 1
ATOM 930 C CA . ASN A 1 114 ? 27.144 11.909 -20.473 1.00 74.56 114 ASN A CA 1
ATOM 931 C C . ASN A 1 114 ? 27.223 10.694 -21.407 1.00 74.56 114 ASN A C 1
ATOM 933 O O . ASN A 1 114 ? 27.676 9.626 -20.975 1.00 74.56 114 ASN A O 1
ATOM 937 N N . PRO A 1 115 ? 26.757 10.825 -22.666 1.00 72.06 115 PRO A N 1
ATOM 938 C CA . PRO A 1 115 ? 26.872 9.749 -23.634 1.00 72.06 115 PRO A CA 1
ATOM 939 C C . PRO A 1 115 ? 28.338 9.331 -23.758 1.00 72.06 115 PRO A C 1
ATOM 941 O O . PRO A 1 115 ? 29.260 10.142 -23.646 1.00 72.06 115 PRO A O 1
ATOM 944 N N . ASN A 1 116 ? 28.557 8.033 -23.946 1.00 81.19 116 ASN A N 1
ATOM 945 C CA . ASN A 1 116 ? 29.892 7.470 -24.048 1.00 81.19 116 ASN A CA 1
ATOM 946 C C . ASN A 1 116 ? 30.663 8.173 -25.174 1.00 81.19 116 ASN A C 1
ATOM 948 O O . ASN A 1 116 ? 30.310 8.066 -26.349 1.00 81.19 116 ASN A O 1
ATOM 952 N N . ARG A 1 117 ? 31.739 8.876 -24.804 1.00 83.50 117 ARG A N 1
ATOM 953 C CA . ARG A 1 117 ? 32.570 9.647 -25.734 1.00 83.50 117 ARG A CA 1
ATOM 954 C C . ARG A 1 117 ? 33.044 8.802 -26.918 1.00 83.50 117 ARG A C 1
ATOM 956 O O . ARG A 1 117 ? 33.096 9.309 -28.032 1.00 83.50 117 ARG A O 1
ATOM 963 N N . LYS A 1 118 ? 33.339 7.513 -26.702 1.00 87.19 118 LYS A N 1
ATOM 964 C CA . LYS A 1 118 ? 33.746 6.600 -27.782 1.00 87.19 118 LYS A CA 1
ATOM 965 C C . LYS A 1 118 ? 32.639 6.420 -28.817 1.00 87.19 118 LYS A C 1
ATOM 967 O O . LYS A 1 118 ? 32.910 6.507 -30.010 1.00 87.19 118 LYS A O 1
ATOM 972 N N . ASP A 1 119 ? 31.405 6.225 -28.368 1.00 87.56 119 ASP A N 1
ATOM 973 C CA . ASP A 1 119 ? 30.260 6.019 -29.258 1.00 87.56 119 ASP A CA 1
ATOM 974 C C . ASP A 1 119 ? 29.957 7.302 -30.038 1.00 87.56 119 ASP A C 1
ATOM 976 O O . ASP A 1 119 ? 29.733 7.263 -31.247 1.00 87.56 119 ASP A O 1
ATOM 980 N N . GLN A 1 120 ? 30.051 8.458 -29.375 1.00 89.06 120 GLN A N 1
ATOM 981 C CA . GLN A 1 120 ? 29.897 9.753 -30.030 1.00 89.06 120 GLN A CA 1
ATOM 982 C C . GLN A 1 120 ? 30.991 9.997 -31.080 1.00 89.06 120 GLN A C 1
ATOM 984 O O . GLN A 1 120 ? 30.688 10.393 -32.203 1.00 89.06 120 GLN A O 1
ATOM 989 N N . GLU A 1 121 ? 32.253 9.701 -30.765 1.00 92.38 121 GLU A N 1
ATOM 990 C CA . GLU A 1 121 ? 33.351 9.803 -31.729 1.00 92.38 121 GLU A CA 1
ATOM 991 C C . GLU A 1 121 ? 33.163 8.864 -32.929 1.00 92.38 121 GLU A C 1
ATOM 993 O O . GLU A 1 121 ? 33.455 9.258 -34.059 1.00 92.38 121 GLU A O 1
ATOM 998 N N . ILE A 1 122 ? 32.665 7.642 -32.717 1.00 94.62 122 ILE A N 1
ATOM 999 C CA . ILE A 1 122 ? 32.364 6.694 -33.801 1.00 94.62 122 ILE A CA 1
ATOM 1000 C C . ILE A 1 122 ? 31.262 7.248 -34.708 1.00 94.62 122 ILE A C 1
ATOM 1002 O O . ILE A 1 122 ? 31.418 7.235 -35.932 1.00 94.62 122 ILE A O 1
ATOM 1006 N N . LEU A 1 123 ? 30.179 7.775 -34.131 1.00 92.81 123 LEU A N 1
ATOM 1007 C CA . LEU A 1 123 ? 29.084 8.372 -34.895 1.00 92.81 123 LEU A CA 1
ATOM 1008 C C . LEU A 1 123 ? 29.553 9.585 -35.701 1.00 92.81 123 LEU A C 1
ATOM 1010 O O . LEU A 1 123 ? 29.231 9.689 -36.883 1.00 92.81 123 LEU A O 1
ATOM 1014 N N . GLU A 1 124 ? 30.355 10.469 -35.107 1.00 94.06 124 GLU A N 1
ATOM 1015 C CA . GLU A 1 124 ? 30.884 11.644 -35.803 1.00 94.06 124 GLU A CA 1
ATOM 1016 C C . GLU A 1 124 ? 31.854 11.264 -36.928 1.00 94.06 124 GLU A C 1
ATOM 1018 O O . GLU A 1 124 ? 31.755 11.793 -38.039 1.00 94.06 124 GLU A O 1
ATOM 1023 N N . ARG A 1 125 ? 32.739 10.281 -36.710 1.00 94.56 125 ARG A N 1
ATOM 1024 C CA . ARG A 1 125 ? 33.584 9.733 -37.786 1.00 94.56 125 ARG A CA 1
ATOM 1025 C C . ARG A 1 125 ? 32.739 9.119 -38.903 1.00 94.56 125 ARG A C 1
ATOM 1027 O O . ARG A 1 125 ? 33.033 9.346 -40.076 1.00 94.56 125 ARG A O 1
ATOM 1034 N N . GLY A 1 126 ? 31.682 8.385 -38.556 1.00 94.88 126 GLY A N 1
ATOM 1035 C CA . GLY A 1 126 ? 30.743 7.798 -39.511 1.00 94.88 126 GLY A CA 1
ATOM 1036 C C . GLY A 1 126 ? 30.023 8.853 -40.355 1.00 94.88 126 GLY A C 1
ATOM 1037 O O . GLY A 1 126 ? 30.004 8.744 -41.582 1.00 94.88 126 GLY A O 1
ATOM 1038 N N . LYS A 1 127 ? 29.504 9.914 -39.721 1.00 94.31 127 LYS A N 1
ATOM 1039 C CA . LYS A 1 127 ? 28.874 11.056 -40.406 1.00 94.31 127 LYS A CA 1
ATOM 1040 C C . LYS A 1 127 ? 29.846 11.749 -41.356 1.00 94.31 127 LYS A C 1
ATOM 1042 O O . LYS A 1 127 ? 29.497 11.961 -42.515 1.00 94.31 127 LYS A O 1
ATOM 1047 N N . LYS A 1 128 ? 31.070 12.047 -40.898 1.00 94.12 128 LYS A N 1
ATOM 1048 C CA . LYS A 1 128 ? 32.117 12.656 -41.735 1.00 94.12 128 LYS A CA 1
ATOM 1049 C C . LYS A 1 128 ? 32.441 11.778 -42.940 1.00 94.12 128 LYS A C 1
ATOM 1051 O O . LYS A 1 128 ? 32.391 12.258 -44.065 1.00 94.12 128 LYS A O 1
ATOM 1056 N N . LYS A 1 129 ? 32.684 10.479 -42.731 1.00 94.69 129 LYS A N 1
ATOM 1057 C CA . LYS A 1 129 ? 32.971 9.516 -43.807 1.00 94.69 129 LYS A CA 1
ATOM 1058 C C . LYS A 1 129 ? 31.831 9.429 -44.828 1.00 94.69 129 LYS A C 1
ATOM 1060 O O . LYS A 1 129 ? 32.081 9.458 -46.028 1.00 94.69 129 LYS A O 1
ATOM 1065 N N . LEU A 1 130 ? 30.582 9.368 -44.366 1.00 91.88 130 LEU A N 1
ATOM 1066 C CA . LEU A 1 130 ? 29.413 9.370 -45.247 1.00 91.88 130 LEU A CA 1
ATOM 1067 C C . LEU A 1 130 ? 29.308 10.674 -46.048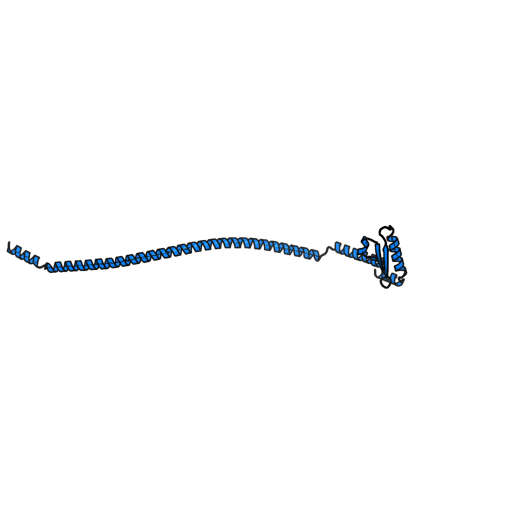 1.00 91.88 130 LEU A C 1
ATOM 1069 O O . LEU A 1 130 ? 28.991 10.632 -47.235 1.00 91.88 130 LEU A O 1
ATOM 1073 N N . ASN A 1 131 ? 29.572 11.820 -45.414 1.00 89.50 131 ASN A N 1
ATOM 1074 C CA . ASN A 1 131 ? 29.580 13.107 -46.097 1.00 89.50 131 ASN A CA 1
ATOM 1075 C C . ASN A 1 131 ? 30.672 13.159 -47.168 1.00 89.50 131 ASN A C 1
ATOM 1077 O O . ASN A 1 131 ? 30.370 13.508 -48.303 1.00 89.50 131 ASN A O 1
ATOM 1081 N N . TYR A 1 132 ? 31.893 12.715 -46.855 1.00 89.94 132 TYR A N 1
ATOM 1082 C CA . TYR A 1 132 ? 32.981 12.633 -47.831 1.00 89.94 132 TYR A CA 1
ATOM 1083 C C . TYR A 1 132 ? 32.586 11.832 -49.068 1.00 89.94 132 TYR A C 1
ATOM 1085 O O . TYR A 1 132 ? 32.759 12.318 -50.180 1.00 89.94 132 TYR A O 1
ATOM 1093 N N . TYR A 1 133 ? 31.982 10.652 -48.902 1.00 89.75 133 TYR A N 1
ATOM 1094 C CA . TYR A 1 133 ? 31.521 9.879 -50.057 1.00 89.75 133 TYR A CA 1
ATOM 1095 C C . TYR A 1 133 ? 30.439 10.601 -50.860 1.00 89.75 133 TYR A C 1
ATOM 1097 O O . TYR A 1 133 ? 30.485 10.568 -52.088 1.00 89.75 133 TYR A O 1
ATOM 1105 N N . LYS A 1 134 ? 29.490 11.275 -50.201 1.00 87.81 134 LYS A N 1
ATOM 1106 C CA . LYS A 1 134 ? 28.451 12.061 -50.886 1.00 87.81 134 LYS A CA 1
ATOM 1107 C C . LYS A 1 134 ? 29.040 13.222 -51.682 1.00 87.81 134 LYS A C 1
ATOM 1109 O O . LYS A 1 134 ? 28.594 13.462 -52.795 1.00 87.81 134 LYS A O 1
ATOM 1114 N N . VAL A 1 135 ? 30.016 13.933 -51.118 1.00 85.69 135 VAL A N 1
ATOM 1115 C CA . VAL A 1 135 ? 30.677 15.063 -51.785 1.00 85.69 135 VAL A CA 1
ATOM 1116 C C . VAL A 1 135 ? 31.534 14.580 -52.948 1.00 85.69 135 VAL A C 1
ATOM 1118 O O . VAL A 1 135 ? 31.387 15.093 -54.047 1.00 85.69 135 VAL A O 1
ATOM 1121 N N . LEU A 1 136 ? 32.373 13.568 -52.717 1.00 85.56 136 LEU A N 1
ATOM 1122 C CA . LEU A 1 136 ? 33.309 13.053 -53.713 1.00 85.56 136 LEU A CA 1
ATOM 1123 C C . LEU A 1 136 ? 32.596 12.434 -54.917 1.00 85.56 136 LEU A C 1
ATOM 1125 O O . LEU A 1 136 ? 33.004 12.641 -56.051 1.00 85.56 136 LEU A O 1
ATOM 1129 N N . SER A 1 137 ? 31.554 11.639 -54.667 1.00 88.31 137 SER A N 1
ATOM 1130 C CA . SER A 1 137 ? 30.864 10.914 -55.738 1.00 88.31 137 SER A CA 1
ATOM 1131 C C . SER A 1 137 ? 29.675 11.671 -56.324 1.00 88.31 137 SER A C 1
ATOM 1133 O O . SER A 1 137 ? 29.205 11.326 -57.401 1.00 88.31 137 SER A O 1
ATOM 1135 N N . GLY A 1 138 ? 29.109 12.640 -55.599 1.00 87.31 138 GLY A N 1
ATOM 1136 C CA . GLY A 1 138 ? 27.823 13.243 -55.959 1.00 87.31 138 GLY A CA 1
ATOM 1137 C C . GLY A 1 138 ? 26.643 12.259 -55.931 1.00 87.31 138 GLY A C 1
ATOM 1138 O O . GLY A 1 138 ? 25.527 12.642 -56.281 1.00 87.31 138 GLY A O 1
ATOM 1139 N N . ILE A 1 139 ? 26.851 11.001 -55.515 1.00 91.00 139 ILE A N 1
ATOM 1140 C CA . ILE A 1 139 ? 25.821 9.962 -55.536 1.00 91.00 139 ILE A CA 1
ATOM 1141 C C . ILE A 1 139 ? 24.857 10.145 -54.363 1.00 91.00 139 ILE A C 1
ATOM 1143 O O . ILE A 1 139 ? 25.234 10.276 -53.192 1.00 91.00 139 ILE A O 1
ATOM 1147 N N . ARG A 1 140 ? 23.572 10.055 -54.683 1.00 90.50 140 ARG A N 1
ATOM 1148 C CA . ARG A 1 140 ? 22.457 9.928 -53.756 1.00 90.50 140 ARG A CA 1
ATOM 1149 C C . ARG A 1 140 ? 21.769 8.595 -54.014 1.00 90.50 140 ARG A C 1
ATOM 1151 O O . ARG A 1 140 ? 21.236 8.346 -55.091 1.00 90.50 140 ARG A O 1
ATOM 1158 N N . TRP A 1 141 ? 21.828 7.724 -53.018 1.00 92.38 141 TRP A N 1
ATOM 1159 C CA . TRP A 1 141 ? 21.298 6.372 -53.115 1.00 92.38 141 TRP A CA 1
ATOM 1160 C C . TRP A 1 141 ? 19.788 6.331 -52.890 1.00 92.38 141 TRP A C 1
ATOM 1162 O O . TRP A 1 141 ? 19.281 6.980 -51.973 1.00 92.38 141 TRP A O 1
ATOM 1172 N N . ASP A 1 142 ? 19.096 5.508 -53.676 1.00 91.62 142 ASP A N 1
ATOM 1173 C CA . ASP A 1 142 ? 17.695 5.148 -53.452 1.00 91.62 142 ASP A CA 1
ATOM 1174 C C . ASP A 1 142 ? 17.639 3.982 -52.449 1.00 91.62 142 ASP A C 1
ATOM 1176 O O . ASP A 1 142 ? 17.574 2.809 -52.818 1.00 91.62 142 ASP A O 1
ATOM 1180 N N . TYR A 1 143 ? 17.783 4.300 -51.155 1.00 90.62 143 TYR A N 1
ATOM 1181 C CA . TYR A 1 143 ? 17.932 3.298 -50.088 1.00 90.62 143 TYR A CA 1
ATOM 1182 C C . TYR A 1 143 ? 16.835 2.216 -50.052 1.00 90.62 143 TYR A C 1
ATOM 1184 O O . TYR A 1 143 ? 17.191 1.060 -49.808 1.00 90.62 143 TYR A O 1
ATOM 1192 N N . PRO A 1 144 ? 15.541 2.527 -50.277 1.00 90.75 144 PRO A N 1
ATOM 1193 C CA . PRO A 1 144 ? 14.498 1.505 -50.376 1.00 90.75 144 PRO A CA 1
ATOM 1194 C C . PRO A 1 144 ? 14.757 0.458 -51.472 1.00 90.75 144 PRO A C 1
ATOM 1196 O O . PRO A 1 144 ? 14.552 -0.732 -51.234 1.00 90.75 144 PRO A O 1
ATOM 1199 N N . GLU A 1 145 ? 15.268 0.881 -52.630 1.00 85.69 145 GLU A N 1
ATOM 1200 C CA . GLU A 1 145 ? 15.458 0.031 -53.816 1.00 85.69 145 GLU A CA 1
ATOM 1201 C C . GLU A 1 145 ? 16.806 -0.710 -53.847 1.00 85.69 145 GLU A C 1
ATOM 1203 O O . GLU A 1 145 ? 16.963 -1.693 -54.580 1.00 85.69 145 GLU A O 1
ATOM 1208 N N . LEU A 1 146 ? 17.760 -0.322 -52.987 1.00 85.00 146 LEU A N 1
ATOM 1209 C CA . LEU A 1 146 ? 19.086 -0.956 -52.872 1.00 85.00 146 LEU A CA 1
ATOM 1210 C C . LEU A 1 146 ? 19.053 -2.463 -52.559 1.00 85.00 146 LEU A C 1
ATOM 1212 O O . LEU A 1 146 ? 20.051 -3.171 -52.739 1.00 85.00 146 LEU A O 1
ATOM 1216 N N . LYS A 1 147 ? 17.923 -2.973 -52.057 1.00 85.94 147 LYS A N 1
ATOM 1217 C CA . LYS A 1 147 ? 17.740 -4.408 -51.803 1.00 85.94 147 LYS A CA 1
ATOM 1218 C C . LYS A 1 147 ? 17.738 -5.226 -53.096 1.00 85.94 147 LYS A C 1
ATOM 1220 O O . LYS A 1 147 ? 18.255 -6.342 -53.086 1.00 85.94 147 LYS A O 1
ATOM 1225 N N . ASN A 1 148 ? 17.207 -4.655 -54.177 1.00 86.62 148 ASN A N 1
ATOM 1226 C CA . ASN A 1 148 ? 16.931 -5.358 -55.429 1.00 86.62 148 ASN A CA 1
ATOM 1227 C C . ASN A 1 148 ? 17.904 -4.957 -56.546 1.00 86.62 148 ASN A C 1
ATOM 1229 O O . ASN A 1 148 ? 18.274 -5.791 -57.367 1.00 86.62 148 ASN A O 1
ATOM 1233 N N . SER A 1 149 ? 18.357 -3.701 -56.557 1.00 87.50 149 SER A N 1
ATOM 1234 C CA . SER A 1 149 ? 19.234 -3.154 -57.600 1.00 87.50 149 SER A CA 1
ATOM 1235 C C . SER A 1 149 ? 20.189 -2.101 -57.035 1.00 87.50 149 SER A C 1
ATOM 1237 O O . SER A 1 149 ? 19.953 -1.533 -55.972 1.00 87.50 149 SER A O 1
ATOM 1239 N N . VAL A 1 150 ? 21.294 -1.823 -57.728 1.00 89.88 150 VAL A N 1
ATOM 1240 C CA . VAL A 1 150 ? 22.183 -0.701 -57.391 1.00 89.88 150 VAL A CA 1
ATOM 1241 C C . VAL A 1 150 ? 21.629 0.545 -58.076 1.00 89.88 150 VAL A C 1
ATOM 1243 O O . VAL A 1 150 ? 21.904 0.787 -59.252 1.00 89.88 150 VAL A O 1
ATOM 1246 N N . LYS A 1 151 ? 20.813 1.309 -57.345 1.00 92.12 151 LYS A N 1
ATOM 1247 C CA . LYS A 1 151 ? 20.033 2.430 -57.881 1.00 92.12 151 LYS A CA 1
ATOM 1248 C C . LYS A 1 151 ? 20.267 3.723 -57.109 1.00 92.12 151 LYS A C 1
ATOM 1250 O O . LYS A 1 151 ? 20.363 3.741 -55.879 1.00 92.12 151 LYS A O 1
ATOM 1255 N N . GLY A 1 152 ? 20.334 4.823 -57.842 1.00 92.19 152 GLY A N 1
ATOM 1256 C CA . GLY A 1 152 ? 20.483 6.151 -57.272 1.00 92.19 152 GLY A CA 1
ATOM 1257 C C . GLY A 1 152 ? 20.523 7.223 -58.345 1.00 92.19 152 GLY A C 1
ATOM 1258 O O . GLY A 1 152 ? 20.190 6.987 -59.505 1.00 92.19 152 GLY A O 1
ATOM 1259 N N . TYR A 1 153 ? 20.940 8.415 -57.946 1.00 91.25 153 TYR A N 1
ATOM 1260 C CA . TYR A 1 153 ? 21.173 9.521 -58.857 1.00 91.25 153 TYR A CA 1
ATOM 1261 C C . TYR A 1 153 ? 22.460 10.254 -58.504 1.00 91.25 153 TYR A C 1
ATOM 1263 O O . TYR A 1 153 ? 22.869 10.302 -57.346 1.00 91.25 153 TYR A O 1
ATOM 1271 N N . ILE A 1 154 ? 23.105 10.819 -59.515 1.00 89.69 154 ILE A N 1
ATOM 1272 C CA . ILE A 1 154 ? 24.298 11.650 -59.378 1.00 89.69 154 ILE A CA 1
ATOM 1273 C C . ILE A 1 154 ? 23.874 13.092 -59.528 1.00 89.69 154 ILE A C 1
ATOM 1275 O O . ILE A 1 154 ? 23.155 13.423 -60.470 1.00 89.69 154 ILE A O 1
ATOM 1279 N N . THR A 1 155 ? 24.317 13.935 -58.603 1.00 84.94 155 THR A N 1
ATOM 1280 C CA . THR A 1 155 ? 24.061 15.369 -58.645 1.00 84.94 155 THR A CA 1
ATOM 1281 C C . THR A 1 155 ? 25.347 16.176 -58.568 1.00 84.94 155 THR A C 1
ATOM 1283 O O . THR A 1 155 ? 26.239 15.853 -57.785 1.00 84.94 155 THR A O 1
ATOM 1286 N N . ASN A 1 156 ? 25.414 17.250 -59.358 1.00 77.19 156 ASN A N 1
ATOM 1287 C CA . ASN A 1 156 ? 26.461 18.270 -59.264 1.00 77.19 156 ASN A CA 1
ATOM 1288 C C . ASN A 1 156 ? 26.048 19.45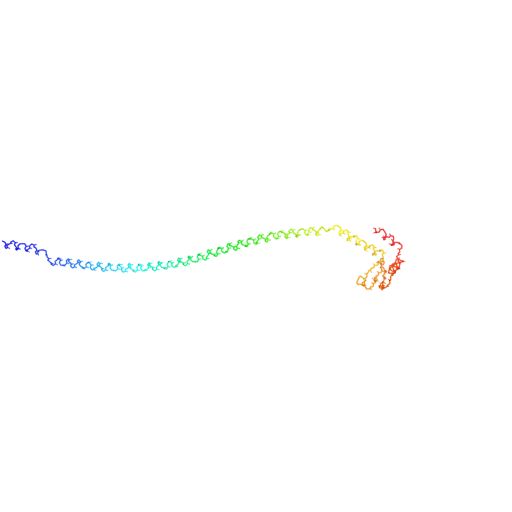9 -58.367 1.00 77.19 156 ASN A C 1
ATOM 1290 O O . ASN A 1 156 ? 26.662 20.511 -58.444 1.00 77.19 156 ASN A O 1
ATOM 1294 N N . ARG A 1 157 ? 25.025 19.272 -57.515 1.00 68.12 157 ARG A N 1
ATOM 1295 C CA . ARG A 1 157 ? 24.406 20.250 -56.595 1.00 68.12 157 ARG A CA 1
ATOM 1296 C C . ARG A 1 157 ? 23.559 21.357 -57.230 1.00 68.12 157 ARG A C 1
ATOM 1298 O O . ARG A 1 157 ? 22.618 21.764 -56.558 1.00 68.12 157 ARG A O 1
ATOM 1305 N N . ASP A 1 158 ? 23.807 21.743 -58.480 1.00 66.06 158 ASP A N 1
ATOM 1306 C CA . ASP A 1 158 ? 23.130 22.902 -59.082 1.00 66.06 158 ASP A CA 1
ATOM 1307 C C . ASP A 1 158 ? 22.130 22.531 -60.192 1.00 66.06 158 ASP A C 1
ATOM 1309 O O . ASP A 1 158 ? 20.954 22.871 -60.093 1.00 66.06 158 ASP A O 1
ATOM 1313 N N . GLU A 1 159 ? 22.542 21.793 -61.231 1.00 66.81 159 GLU A N 1
ATOM 1314 C CA . GLU A 1 159 ? 21.716 21.651 -62.455 1.00 66.81 159 GLU A CA 1
ATOM 1315 C C . GLU A 1 159 ? 21.710 20.246 -63.077 1.00 66.81 159 GLU A C 1
ATOM 1317 O O . GLU A 1 159 ? 20.864 19.921 -63.911 1.00 66.81 159 GLU A O 1
ATOM 1322 N N . TYR A 1 160 ? 22.631 19.375 -62.672 1.00 73.56 160 TYR A N 1
ATOM 1323 C CA . TYR A 1 160 ? 22.748 18.023 -63.201 1.00 73.56 160 TYR A CA 1
ATOM 1324 C C . TYR A 1 160 ? 22.164 17.018 -62.217 1.00 73.56 160 TYR A C 1
ATOM 1326 O O . TYR A 1 160 ? 22.613 16.919 -61.073 1.00 73.56 160 TYR A O 1
ATOM 1334 N N . ILE A 1 161 ? 21.190 16.239 -62.687 1.00 82.06 161 ILE A N 1
ATOM 1335 C CA . ILE A 1 161 ? 20.688 15.043 -62.012 1.00 82.06 161 ILE A CA 1
ATOM 1336 C C . ILE A 1 161 ? 20.663 13.916 -63.040 1.00 82.06 161 ILE A C 1
ATOM 1338 O O . ILE A 1 161 ? 19.936 13.985 -64.030 1.00 82.06 161 ILE A O 1
ATOM 1342 N N . HIS A 1 162 ? 21.446 12.866 -62.803 1.00 87.25 162 HIS A N 1
ATOM 1343 C CA . HIS A 1 162 ? 21.456 11.674 -63.646 1.00 87.25 162 HIS A CA 1
ATOM 1344 C C . HIS A 1 162 ? 21.132 10.437 -62.826 1.00 87.25 162 HIS A C 1
ATOM 1346 O O . HIS A 1 162 ? 21.897 10.056 -61.941 1.00 87.25 162 HIS A O 1
ATOM 1352 N N . ALA A 1 163 ? 19.985 9.825 -63.106 1.00 90.25 163 ALA A N 1
ATOM 1353 C CA . ALA A 1 163 ? 19.588 8.577 -62.475 1.00 90.25 163 ALA A CA 1
ATOM 1354 C C . ALA A 1 163 ? 20.328 7.394 -63.110 1.00 90.25 163 ALA A C 1
ATOM 1356 O O . ALA A 1 163 ? 20.464 7.323 -64.329 1.00 90.25 163 ALA A O 1
ATOM 1357 N N . PHE A 1 164 ? 20.749 6.444 -62.281 1.00 90.81 164 PHE A N 1
ATOM 1358 C CA . PHE A 1 164 ? 21.324 5.176 -62.714 1.00 90.81 164 PHE A CA 1
ATOM 1359 C C . PHE A 1 164 ? 20.633 4.014 -61.993 1.00 90.81 164 PHE A C 1
ATOM 1361 O O . PHE A 1 164 ? 20.176 4.140 -60.853 1.00 90.81 164 PHE A O 1
ATOM 1368 N N . CYS A 1 165 ? 20.570 2.868 -62.664 1.00 91.31 165 CYS A N 1
ATOM 1369 C CA . CYS A 1 165 ? 20.052 1.623 -62.115 1.00 91.31 165 CYS A CA 1
ATOM 1370 C C . CYS A 1 165 ? 20.840 0.461 -62.720 1.00 91.31 165 CYS A C 1
ATOM 1372 O O . CYS A 1 165 ? 20.908 0.335 -63.943 1.00 91.31 165 CYS A O 1
ATOM 1374 N N . PHE A 1 166 ? 21.452 -0.366 -61.876 1.00 89.75 166 PHE A N 1
ATOM 1375 C CA . PHE A 1 166 ? 22.165 -1.564 -62.306 1.00 89.75 166 PHE A CA 1
ATOM 1376 C C . PHE A 1 166 ? 21.586 -2.807 -61.629 1.00 89.75 166 PHE A C 1
ATOM 1378 O O . PHE A 1 166 ? 21.468 -2.853 -60.402 1.00 89.75 166 PHE A O 1
ATOM 1385 N N . ASP A 1 167 ? 21.294 -3.836 -62.423 1.00 85.50 167 ASP A N 1
ATOM 1386 C CA . ASP A 1 167 ? 20.851 -5.143 -61.927 1.00 85.50 167 ASP A CA 1
ATOM 1387 C C . ASP A 1 167 ? 21.947 -5.826 -61.124 1.00 85.50 167 ASP A C 1
ATOM 1389 O O . ASP A 1 167 ? 23.124 -5.663 -61.453 1.00 85.50 167 ASP A O 1
ATOM 1393 N N . ARG A 1 168 ? 21.571 -6.622 -60.113 1.00 75.56 168 ARG A N 1
ATOM 1394 C CA . ARG A 1 168 ? 22.467 -7.233 -59.106 1.00 75.56 168 ARG A CA 1
ATOM 1395 C C . ARG A 1 168 ? 23.376 -8.374 -59.609 1.00 75.56 168 ARG A C 1
ATOM 1397 O O . ARG A 1 168 ? 24.229 -8.846 -58.864 1.00 75.56 168 ARG A O 1
ATOM 1404 N N . GLU A 1 169 ? 23.248 -8.757 -60.875 1.00 73.25 169 GLU A N 1
ATOM 1405 C CA . GLU A 1 169 ? 23.997 -9.863 -61.493 1.00 73.25 169 GLU A CA 1
ATOM 1406 C C . GLU A 1 169 ? 25.307 -9.427 -62.183 1.00 73.25 169 GLU A C 1
ATOM 1408 O O . GLU A 1 169 ? 26.089 -10.250 -62.655 1.00 73.25 169 GLU A O 1
ATOM 1413 N N . THR A 1 170 ? 25.595 -8.123 -62.240 1.00 66.31 170 THR A N 1
ATOM 1414 C CA . THR A 1 170 ? 26.804 -7.592 -62.881 1.00 66.31 170 THR A CA 1
ATOM 1415 C C . THR A 1 170 ? 27.965 -7.447 -61.886 1.00 66.31 170 THR A C 1
ATOM 1417 O O . THR A 1 170 ? 28.032 -6.472 -61.151 1.00 66.31 170 THR A O 1
ATOM 1420 N N . ASN A 1 171 ? 28.998 -8.288 -61.947 1.00 72.12 171 ASN A N 1
ATOM 1421 C CA . ASN A 1 171 ? 30.162 -8.220 -61.033 1.00 72.12 171 ASN A CA 1
ATOM 1422 C C . ASN A 1 171 ? 31.067 -6.958 -61.140 1.00 72.12 171 ASN A C 1
ATOM 1424 O O . ASN A 1 171 ? 32.159 -6.936 -60.578 1.00 72.12 171 ASN A O 1
ATOM 1428 N N . LYS A 1 172 ? 30.650 -5.896 -61.845 1.00 81.88 172 LYS A N 1
ATOM 1429 C CA . LYS A 1 172 ? 31.463 -4.700 -62.154 1.00 81.88 172 LYS A CA 1
ATOM 1430 C C . LYS A 1 172 ? 30.813 -3.367 -61.751 1.00 81.88 172 LYS A C 1
ATOM 1432 O O . LYS A 1 172 ? 30.946 -2.368 -62.456 1.00 81.88 172 LYS A O 1
ATOM 1437 N N . TYR A 1 173 ? 30.099 -3.316 -60.624 1.00 82.81 173 TYR A N 1
ATOM 1438 C CA . TYR A 1 173 ? 29.456 -2.068 -60.171 1.00 82.81 173 TYR A CA 1
ATOM 1439 C C . TYR A 1 173 ? 30.434 -0.935 -59.908 1.00 82.81 173 TYR A C 1
ATOM 1441 O O . TYR A 1 173 ? 30.110 0.202 -60.218 1.00 82.81 173 TYR A O 1
ATOM 1449 N N . GLY A 1 174 ? 31.611 -1.226 -59.346 1.00 84.94 174 GLY A N 1
ATOM 1450 C CA . GLY A 1 174 ? 32.596 -0.192 -59.027 1.00 84.94 174 GLY A CA 1
ATOM 1451 C C . GLY A 1 174 ? 32.997 0.609 -60.265 1.00 84.94 174 GLY A C 1
ATOM 1452 O O . GLY A 1 174 ? 32.891 1.830 -60.263 1.00 84.94 174 GLY A O 1
ATOM 1453 N N . GLU A 1 175 ? 33.373 -0.082 -61.345 1.00 88.69 175 GLU A N 1
ATOM 1454 C CA . GLU A 1 175 ? 33.726 0.540 -62.628 1.00 88.69 175 GLU A CA 1
ATOM 1455 C C . GLU A 1 175 ? 32.547 1.327 -63.215 1.00 88.69 175 GLU A C 1
ATOM 1457 O O . GLU A 1 175 ? 32.701 2.491 -63.575 1.00 88.69 175 GLU A O 1
ATOM 1462 N N . LYS A 1 176 ? 31.348 0.725 -63.249 1.00 88.19 176 LYS A N 1
ATOM 1463 C CA . LYS A 1 176 ? 30.138 1.384 -63.767 1.00 88.19 176 LYS A CA 1
ATOM 1464 C C . LYS A 1 176 ? 29.787 2.649 -62.980 1.00 88.19 176 LYS A C 1
ATOM 1466 O O . LYS A 1 176 ? 29.511 3.678 -63.582 1.00 88.19 176 LYS A O 1
ATOM 1471 N N . LEU A 1 177 ? 29.842 2.597 -61.650 1.00 88.94 177 LEU A N 1
ATOM 1472 C CA . LEU A 1 177 ? 29.561 3.743 -60.787 1.00 88.94 177 LEU A CA 1
ATOM 1473 C C . LEU A 1 177 ? 30.570 4.867 -61.010 1.00 88.94 177 LEU A C 1
ATOM 1475 O O . LEU A 1 177 ? 30.158 6.010 -61.160 1.00 88.94 177 LEU A O 1
ATOM 1479 N N . TRP A 1 178 ? 31.869 4.565 -61.088 1.00 89.62 178 TRP A N 1
ATOM 1480 C CA . TRP A 1 178 ? 32.880 5.592 -61.354 1.00 89.62 178 TRP A CA 1
ATOM 1481 C C . TRP A 1 178 ? 32.745 6.216 -62.744 1.00 89.62 178 TRP A C 1
ATOM 1483 O O . TRP A 1 178 ? 32.970 7.417 -62.881 1.00 89.62 178 TRP A O 1
ATOM 1493 N N . LEU A 1 179 ? 32.321 5.448 -63.754 1.00 88.25 179 LEU A N 1
ATOM 1494 C CA . LEU A 1 179 ? 31.975 6.003 -65.065 1.00 88.25 179 LEU A CA 1
ATOM 1495 C C . LEU A 1 179 ? 30.807 6.988 -64.963 1.00 88.25 179 LEU A C 1
ATOM 1497 O O . LEU A 1 179 ? 30.887 8.078 -65.526 1.00 88.25 179 LEU A O 1
ATOM 1501 N N . GLU A 1 180 ? 29.748 6.644 -64.224 1.00 87.00 180 GLU A N 1
ATOM 1502 C CA . GLU A 1 180 ? 28.625 7.564 -64.011 1.00 87.00 180 GLU A CA 1
ATOM 1503 C C . GLU A 1 180 ? 29.049 8.824 -63.238 1.00 87.00 180 GLU A C 1
ATOM 1505 O O . GLU A 1 180 ? 28.652 9.932 -63.603 1.00 87.00 180 GLU A O 1
ATOM 1510 N N . VAL A 1 181 ? 29.909 8.686 -62.222 1.00 86.69 181 VAL A N 1
ATOM 1511 C CA . VAL A 1 181 ? 30.482 9.829 -61.486 1.00 86.69 181 VAL A CA 1
ATOM 1512 C C . VAL A 1 181 ? 31.287 10.724 -62.426 1.00 86.69 181 VAL A C 1
ATOM 1514 O O . VAL A 1 181 ? 31.057 11.931 -62.460 1.00 86.69 181 VAL A O 1
ATOM 1517 N N . GLY A 1 182 ? 32.155 10.144 -63.259 1.00 83.50 182 GLY A N 1
ATOM 1518 C CA . GLY A 1 182 ? 32.951 10.885 -64.238 1.00 83.50 182 GLY A CA 1
ATOM 1519 C C . GLY A 1 182 ? 32.099 11.693 -65.222 1.00 83.50 182 GLY A C 1
ATOM 1520 O O . GLY A 1 182 ? 32.429 12.842 -65.513 1.00 83.50 182 GLY A O 1
ATOM 1521 N N . LYS A 1 183 ? 30.960 11.149 -65.678 1.00 80.56 183 LYS A N 1
ATOM 1522 C CA . LYS A 1 183 ? 30.010 11.883 -66.539 1.00 80.56 183 LYS A CA 1
ATOM 1523 C C . LYS A 1 183 ? 29.421 13.119 -65.854 1.00 80.56 183 LYS A C 1
ATOM 1525 O O . LYS A 1 183 ? 29.174 14.116 -66.529 1.00 80.56 183 LYS A O 1
ATOM 1530 N N . GLY A 1 184 ? 29.188 13.052 -64.541 1.00 72.38 184 GLY A N 1
ATOM 1531 C CA . GLY A 1 184 ? 28.748 14.194 -63.737 1.00 72.38 184 GLY A CA 1
ATOM 1532 C C . GLY A 1 184 ? 29.863 15.216 -63.492 1.00 72.38 184 GLY A C 1
ATOM 1533 O O . GLY A 1 184 ? 29.613 16.416 -63.566 1.00 72.38 184 GLY A O 1
ATOM 1534 N N . SER A 1 185 ? 31.097 14.754 -63.261 1.00 66.94 185 SER A N 1
ATOM 1535 C CA . SER A 1 185 ? 32.255 15.615 -62.973 1.00 66.94 185 SER A CA 1
ATOM 1536 C C . SER A 1 185 ? 32.802 16.364 -64.189 1.00 66.94 185 SER A C 1
ATOM 1538 O O . SER A 1 185 ? 33.224 17.504 -64.044 1.00 66.94 185 SER A O 1
ATOM 1540 N N . LEU A 1 186 ? 32.745 15.788 -65.396 1.00 62.59 186 LEU A N 1
ATOM 1541 C CA . LEU A 1 186 ? 33.166 16.443 -66.651 1.00 62.59 186 LEU A CA 1
ATOM 1542 C C . LEU A 1 186 ? 32.333 17.688 -67.017 1.00 62.59 186 LEU A C 1
ATOM 1544 O O . LEU A 1 186 ? 32.639 18.374 -67.988 1.00 62.59 186 LEU A O 1
ATOM 1548 N N . ARG A 1 187 ? 31.263 17.961 -66.261 1.00 58.88 187 ARG A N 1
ATOM 1549 C CA . ARG A 1 187 ? 30.377 19.119 -66.426 1.00 58.88 187 ARG A CA 1
ATOM 1550 C C . ARG A 1 187 ? 30.541 20.172 -65.321 1.00 58.88 187 ARG A C 1
ATOM 1552 O O . ARG A 1 187 ? 29.826 21.168 -65.354 1.00 58.88 187 ARG A O 1
ATOM 1559 N N . LEU A 1 188 ? 31.446 19.954 -64.361 1.00 57.53 188 LEU A N 1
ATOM 1560 C CA . LEU A 1 188 ? 31.815 20.924 -63.323 1.00 57.53 188 LEU A CA 1
ATOM 1561 C C . LEU A 1 188 ? 32.916 21.853 -63.845 1.00 57.53 188 LEU A C 1
ATOM 1563 O O . LEU A 1 188 ? 33.834 21.403 -64.534 1.00 57.53 188 LEU A O 1
ATOM 1567 N N . LYS A 1 189 ? 32.845 23.148 -63.522 1.00 58.53 189 LYS A N 1
ATOM 1568 C CA . LYS A 1 189 ? 33.896 24.104 -63.906 1.00 58.53 189 LYS A CA 1
ATOM 1569 C C . LYS A 1 189 ? 35.109 23.920 -62.989 1.00 58.53 189 LYS A C 1
ATOM 1571 O O . LYS A 1 189 ? 34.968 23.693 -61.792 1.00 58.53 189 LYS A O 1
ATOM 1576 N N . GLU A 1 190 ? 36.314 24.058 -63.535 1.00 55.78 190 GLU A N 1
ATOM 1577 C CA . GLU A 1 190 ? 37.598 23.851 -62.833 1.00 55.78 190 GLU A CA 1
ATOM 1578 C C . GLU A 1 190 ? 37.729 24.682 -61.533 1.00 55.78 190 GLU A C 1
ATOM 1580 O O . GLU A 1 190 ? 38.342 24.250 -60.557 1.00 55.78 190 GLU A O 1
ATOM 1585 N N . THR A 1 191 ? 37.057 25.835 -61.483 1.00 54.69 191 THR A N 1
ATOM 1586 C CA . THR A 1 191 ? 36.939 26.727 -60.319 1.00 54.69 191 THR A CA 1
ATOM 1587 C C . THR A 1 191 ? 36.154 26.134 -59.143 1.00 54.69 191 THR A C 1
ATOM 1589 O O . THR A 1 191 ? 36.482 26.412 -57.993 1.00 54.69 191 THR A O 1
ATOM 1592 N N . GLU A 1 192 ? 35.157 25.283 -59.391 1.00 59.22 192 GLU A N 1
ATOM 1593 C CA . GLU A 1 192 ? 34.318 24.668 -58.344 1.00 59.22 192 GLU A CA 1
ATOM 1594 C C . GLU A 1 192 ? 35.053 23.517 -57.643 1.00 59.22 192 GLU A C 1
ATOM 1596 O O . GLU A 1 192 ? 34.897 23.298 -56.441 1.00 59.22 192 GLU A O 1
ATOM 1601 N N . ILE A 1 193 ? 35.924 22.816 -58.376 1.00 58.28 193 ILE A N 1
ATOM 1602 C CA . ILE A 1 193 ? 36.756 21.733 -57.838 1.00 58.28 193 ILE A CA 1
ATOM 1603 C C . ILE A 1 193 ? 37.787 22.292 -56.845 1.00 58.28 193 ILE A C 1
ATOM 1605 O O . ILE A 1 193 ? 38.000 21.706 -55.786 1.00 58.28 193 ILE A O 1
ATOM 1609 N N . GLN A 1 194 ? 38.386 23.451 -57.139 1.00 55.47 194 GLN A N 1
ATOM 1610 C CA . GLN A 1 194 ? 39.353 24.101 -56.245 1.00 55.47 194 GLN A CA 1
ATOM 1611 C C . GLN A 1 194 ? 38.706 24.626 -54.954 1.00 55.47 194 GLN A C 1
ATOM 1613 O O . GLN A 1 194 ? 39.301 24.521 -53.882 1.00 55.47 194 GLN A O 1
ATOM 1618 N N . GLN A 1 195 ? 37.470 25.125 -55.031 1.00 59.09 195 GLN A N 1
ATOM 1619 C CA . GLN A 1 195 ? 36.714 25.603 -53.869 1.00 59.09 195 GLN A CA 1
ATOM 1620 C C . GLN A 1 195 ? 36.292 24.448 -52.942 1.00 59.09 195 GLN A C 1
ATOM 1622 O O . GLN A 1 195 ? 36.430 24.543 -51.725 1.00 59.09 195 GLN A O 1
ATOM 1627 N N . LEU A 1 196 ? 35.886 23.308 -53.513 1.00 58.16 196 LEU A N 1
ATOM 1628 C CA . LEU A 1 196 ? 35.531 22.095 -52.764 1.00 58.16 196 LEU A CA 1
ATOM 1629 C C . LEU A 1 196 ? 36.716 21.450 -52.032 1.00 58.16 196 LEU A C 1
ATOM 1631 O O . LEU A 1 196 ? 36.509 20.801 -51.011 1.00 58.16 196 LEU A O 1
ATOM 1635 N N . VAL A 1 197 ? 37.940 21.607 -52.541 1.00 58.06 197 VAL A N 1
ATOM 1636 C CA . VAL A 1 197 ? 39.160 21.134 -51.864 1.00 58.06 197 VAL A CA 1
ATOM 1637 C C . VAL A 1 197 ? 39.565 22.070 -50.718 1.00 58.06 197 VAL A C 1
ATOM 1639 O O . VAL A 1 197 ? 40.151 21.605 -49.748 1.00 58.06 197 VAL A O 1
ATOM 1642 N N . ALA A 1 198 ? 39.229 23.361 -50.798 1.00 54.94 198 ALA A N 1
ATOM 1643 C CA . ALA A 1 198 ? 39.553 24.356 -49.773 1.00 54.94 198 ALA A CA 1
ATOM 1644 C C . ALA A 1 198 ? 38.586 24.362 -48.568 1.00 54.94 198 ALA A C 1
ATOM 1646 O O . ALA A 1 198 ? 38.944 24.858 -47.504 1.00 54.94 198 ALA A O 1
ATOM 1647 N N . GLU A 1 199 ? 37.370 23.825 -48.725 1.00 50.34 199 GLU A N 1
ATOM 1648 C CA . GLU A 1 199 ? 36.350 23.716 -47.662 1.00 50.34 199 GLU A CA 1
ATOM 1649 C C . GLU A 1 199 ? 36.398 22.383 -46.879 1.00 50.34 199 GLU A C 1
ATOM 1651 O O . GLU A 1 199 ? 35.557 22.141 -46.006 1.00 50.34 199 GLU A O 1
ATOM 1656 N N . ILE A 1 200 ? 37.369 21.516 -47.192 1.00 48.97 200 ILE A N 1
ATOM 1657 C CA . ILE A 1 200 ? 37.679 20.259 -46.484 1.00 48.97 200 ILE A CA 1
ATOM 1658 C C . ILE A 1 200 ? 38.808 20.498 -45.481 1.00 48.97 200 ILE A C 1
ATOM 1660 O O . ILE A 1 200 ? 38.656 20.029 -44.326 1.00 48.97 200 ILE A O 1
#

Foldseek 3Di:
DVVVVVVVVVVVPVPPVVVVVVVVVVVVVVVVVVVVVVVVVVVVVVVVVVVVVVVVVVVVVVVVVVVVVVVVVVVVVVVVVVVVVVVVVVVVVVVVVVVVVVVVVVVVVVCVVVDDPVVVVVVVVVVVVVVVCCLQQQWDFPVVCVVAWRWTWHDPVPPDTGTDTGGPPDPPVVVVSVVRSVVRVVPDDPVVVVVSVVVD

Secondary structure (DSSP, 8-state):
-HHHHHHHHHHHH-S-HHHHHHHHHHHHHHHHHHHHHHHHHHHHHHHHHHHHHHHHHHHHHHHHHHHHHHHHHHHHHHHHHHHHHHHHHHHHHHHHHHHHHHHHHHHHHHHHHS--HHHHHHHHHHHHHHHHHHHHH-EEE-TTGGGTEEEEEEE-SSS-EEEEEEETT-TTHHHHHHHHHHHHHTTS-HHHHHHHHHT-

Sequence (200 aa):
MIHKILSDKEKFCVHNSSELFLQFIRQFSDLELGIATDKDHLSEDETQIKTLREKISRTKDKITKEDNKNRELVENVCTYEKTIKMLQGEFNCLKIENQSAISSVNKLKRKIMNPNRKDQEILERGKKKLNYYKVLSGIRWDYPELKNSVKGYITNRDEYIHAFCFDRETNKYGEKLWLEVGKGSLRLKETEIQQLVAEI

Radius of gyration: 66.84 Å; chains: 1; bounding box: 105×40×181 Å